Protein AF-A0A484XV89-F1 (afdb_monomer)

Secondary structure (DSSP, 8-state):
----HHHIIIIIHHHHHHHHHHH--SS-------TTPPP-TTHHHHHHHHHHH-TT--------HHHHHHHHGGGGGGSPP--S---S-SSS---GGGGGTTHHHHHHHHHHHHHIIIIIHHHHHHHHHTT----HHHHHHHHHHHHTT-SHHHHHT-S-HHHHHHHHHHHHHHHHHHHHHHHHHHHHHHHHH--TT-B-----SSS-----B---EEESSS--EEEETTEEPP----EEEEEEEEEEEEEETTEEEEEEEEEEEEE---B-S-S-B-EE-------PPP---------PPPPP----------PPP-----------------------SSS-----PPPPPPPPP-PPP-

Radius of gyration: 33.42 Å; Cα contacts (8 Å, |Δi|>4): 308; chains: 1; bounding box: 80×77×89 Å

Foldseek 3Di:
DDLDPCCLVVPVQVVVVVQCVVVVDQQDDDDDDDDPDDDDPCVQVSQVSSCVPHPVNDHGDDDDPVVSVVVCVVVVVVDDDDDDDPQDDDPDDDPPCLCVAPVVLVVLLCVLVCCVVQPQVLLVVVLVVVVNDADCVLVVVLVVLSVVCVDCCNSSVVDDPVSVVVSVVSSVVSVVSSVVSSLVSVVSVCVVPHDPQKDFDDGSHPDDDWDFDWDKDKDLDPDWWKADPNHTWDWDQPDKDKDFQAWDFDDDPVGTDTDTGIIMMRGTIGTTDDDMIHIDDDDDDDDDDDPDPDPDPPDDDDDDDDDDDDDDDDDDDDDDDDDDDDDDDDDDDDWDDDDDDDDDDDDDDDDDDDDDDDDDDD

Nearest PDB structures (foldseek):
  3lvt-assembly1_A  TM=7.094E-01  e=3.889E-07  Enterococcus faecalis V583
  5kbp-assembly1_A  TM=8.069E-01  e=2.336E-06  Enterococcus faecalis V583
  2wyi-assembly1_A  TM=7.541E-01  e=1.487E-05  Streptococcus pyogenes M1 GAS

Solvent-accessible surface area (backbone atoms only — not comparable to full-atom values): 23927 Å² total; per-residue (Å²): 131,64,66,49,66,67,52,36,67,74,44,51,52,57,50,50,52,53,46,35,70,73,66,74,50,89,83,77,91,75,84,88,76,59,92,91,57,79,87,66,91,58,44,70,62,26,28,49,51,48,26,77,64,32,91,85,64,49,82,50,77,93,80,53,73,66,59,52,53,58,70,43,55,88,50,52,89,77,54,86,87,84,85,82,83,92,82,73,66,86,90,54,89,71,77,76,67,37,79,67,37,59,47,71,55,55,51,54,48,47,56,45,51,51,41,43,69,49,37,40,50,45,46,48,53,52,31,46,73,72,71,43,88,73,73,58,71,58,53,53,50,43,50,56,49,51,54,71,40,59,43,68,52,60,57,32,48,77,57,58,72,70,59,50,50,52,45,49,51,45,49,50,55,37,43,54,50,51,53,52,52,40,53,54,46,53,48,54,45,40,72,76,74,49,62,98,66,43,46,83,58,83,77,52,54,97,64,93,82,87,63,77,48,72,47,68,43,84,33,79,51,98,72,84,47,47,23,46,94,87,40,79,54,73,65,48,76,75,45,75,49,79,44,84,51,50,66,52,73,46,86,50,102,88,49,77,45,76,46,84,39,66,29,30,37,46,28,34,37,41,39,83,78,88,58,61,24,52,50,56,90,74,96,70,86,86,76,84,76,80,87,72,89,70,94,66,89,82,76,80,88,78,85,87,78,92,82,90,84,82,92,87,87,80,92,83,88,80,88,85,86,84,86,88,80,90,88,85,86,90,83,84,88,82,78,85,84,88,86,88,78,85,93,70,87,83,85,73,89,82,84,82,81,79,81,84,81,88,77,80,82,135

pLDDT: mean 70.17, std 29.73, range [18.83, 98.5]

Mean predicted aligned error: 16.05 Å

Sequence (362 aa):
MHADPYHLENKIFPIVDLLRERAGIDNLLLPCGGDQVSIDPTLSRTLQTASERSPARDRYFLSSLEEYVESLRPQRERLEVWEGELKSPRYTRIHKTIGSVRYDIKKKNDEIEQFILRQLEPAIAIARHQGIPVNLGLVDTLWKKLLRCHAHDSMGGCNSDATNRDILHRLEQTWQLCHSLWNLVVKGLAMTSCDDGDLLIFNALPSRTSRVVKTTLYSRTDNIALTHQGKPLTFEVLTRETLPGGSVISLGSQGNVKRPCRLITAGTLRCWRRRCLPLATGPLPFKPTPQRLCRRARKRPARLKMKSVGWQSTPVRLRFTISATAGASPGCLASKTVRMPETVTTFRPCRRMNPPAAGTSP

Structure (mmCIF, N/CA/C/O backbone):
data_AF-A0A484XV89-F1
#
_entry.id   AF-A0A484XV89-F1
#
loop_
_atom_site.group_PDB
_atom_site.id
_atom_site.type_symbol
_atom_site.label_atom_id
_atom_site.label_alt_id
_atom_site.label_comp_id
_atom_site.label_asym_id
_atom_site.label_entity_id
_atom_site.label_seq_id
_atom_site.pdbx_PDB_ins_code
_atom_site.Cartn_x
_atom_site.Cartn_y
_atom_site.Cartn_z
_atom_site.occupancy
_atom_site.B_iso_or_equiv
_atom_site.auth_seq_id
_atom_site.auth_comp_id
_atom_site.auth_asym_id
_atom_site.auth_atom_id
_atom_site.pdbx_PDB_model_num
ATOM 1 N N . MET A 1 1 ? 21.937 9.038 -24.756 1.00 69.19 1 MET A N 1
ATOM 2 C CA . MET A 1 1 ? 22.367 8.567 -26.088 1.00 69.19 1 MET A CA 1
ATOM 3 C C . MET A 1 1 ? 23.131 9.715 -26.703 1.00 69.19 1 MET A C 1
ATOM 5 O O . MET A 1 1 ? 22.595 10.811 -26.707 1.00 69.19 1 MET A O 1
ATOM 9 N N . HIS A 1 2 ? 24.369 9.508 -27.137 1.00 77.00 2 HIS A N 1
ATOM 10 C CA . HIS A 1 2 ? 25.169 10.578 -27.737 1.00 77.00 2 HIS A CA 1
ATOM 11 C C . HIS A 1 2 ? 25.236 10.402 -29.254 1.00 77.00 2 HIS A C 1
ATOM 13 O O . HIS A 1 2 ? 25.249 9.278 -29.750 1.00 77.00 2 HIS A O 1
ATOM 19 N N . ALA A 1 3 ? 25.248 11.516 -29.985 1.00 79.69 3 ALA A N 1
ATOM 20 C CA . ALA A 1 3 ? 25.315 11.523 -31.447 1.00 79.69 3 ALA A CA 1
ATOM 21 C C . ALA A 1 3 ? 26.732 11.281 -31.993 1.00 79.69 3 ALA A C 1
ATOM 23 O O . ALA A 1 3 ? 26.945 11.372 -33.203 1.00 79.69 3 ALA A O 1
ATOM 24 N N . ASP A 1 4 ? 27.719 11.041 -31.125 1.00 87.94 4 ASP A N 1
ATOM 25 C CA . ASP A 1 4 ? 29.084 10.822 -31.574 1.00 87.94 4 ASP A CA 1
ATOM 26 C C . ASP A 1 4 ? 29.189 9.498 -32.358 1.00 87.94 4 ASP A C 1
ATOM 28 O O . ASP A 1 4 ? 28.614 8.487 -31.942 1.00 87.94 4 ASP A O 1
ATOM 32 N N . PRO A 1 5 ? 29.896 9.485 -33.508 1.00 86.44 5 PRO A N 1
ATOM 33 C CA . PRO A 1 5 ? 29.980 8.300 -34.361 1.00 86.44 5 PRO A CA 1
ATOM 34 C C . PRO A 1 5 ? 30.478 7.061 -33.618 1.00 86.44 5 PRO A C 1
ATOM 36 O O . PRO A 1 5 ? 29.918 5.984 -33.788 1.00 86.44 5 PRO A O 1
ATOM 39 N N . TYR A 1 6 ? 31.456 7.225 -32.723 1.00 90.12 6 TYR A N 1
ATOM 40 C CA . TYR A 1 6 ? 31.984 6.115 -31.939 1.00 90.12 6 TYR A CA 1
ATOM 41 C C . TYR A 1 6 ? 30.902 5.460 -31.066 1.00 90.12 6 TYR A C 1
ATOM 43 O O . TYR A 1 6 ? 30.791 4.236 -31.043 1.00 90.12 6 TYR A O 1
ATOM 51 N N . HIS A 1 7 ? 30.073 6.240 -30.371 1.00 88.94 7 HIS A N 1
ATOM 52 C CA . HIS A 1 7 ? 28.977 5.735 -29.546 1.00 88.94 7 HIS A CA 1
ATOM 53 C C . HIS A 1 7 ? 27.877 5.067 -30.370 1.00 88.94 7 HIS A C 1
ATOM 55 O O . HIS A 1 7 ? 27.353 4.030 -29.957 1.00 88.94 7 HIS A O 1
ATOM 61 N N . LEU A 1 8 ? 27.527 5.632 -31.526 1.00 90.25 8 LEU A N 1
ATOM 62 C CA . LEU A 1 8 ? 26.524 5.040 -32.409 1.00 90.25 8 LEU A CA 1
ATOM 63 C C . LEU A 1 8 ? 26.998 3.683 -32.950 1.00 90.25 8 LEU A C 1
ATOM 65 O O . LEU A 1 8 ? 26.300 2.684 -32.775 1.00 90.25 8 LEU A O 1
ATOM 69 N N . GLU A 1 9 ? 28.208 3.638 -33.507 1.00 91.06 9 GLU A N 1
ATOM 70 C CA . GLU A 1 9 ? 28.783 2.454 -34.155 1.00 91.06 9 GLU A CA 1
ATOM 71 C C . GLU A 1 9 ? 29.138 1.344 -33.161 1.00 91.06 9 GLU A C 1
ATOM 73 O O . GLU A 1 9 ? 28.880 0.174 -33.426 1.00 91.06 9 GLU A O 1
ATOM 78 N N . ASN A 1 10 ? 29.692 1.691 -31.995 1.00 91.19 10 ASN A N 1
ATOM 79 C CA . ASN A 1 10 ? 30.215 0.695 -31.054 1.00 91.19 10 ASN A CA 1
ATOM 80 C C . ASN A 1 10 ? 29.247 0.348 -29.916 1.00 91.19 10 ASN A C 1
ATOM 82 O O . ASN A 1 10 ? 29.503 -0.600 -29.174 1.00 91.19 10 ASN A O 1
ATOM 86 N N . LYS A 1 11 ? 28.159 1.111 -29.723 1.00 90.88 11 LYS A N 1
ATOM 87 C CA . LYS A 1 11 ? 27.181 0.837 -28.655 1.00 90.88 11 LYS A CA 1
ATOM 88 C C . LYS A 1 11 ? 25.752 0.737 -29.160 1.00 90.88 11 LYS A C 1
ATOM 90 O O . LYS A 1 11 ? 25.115 -0.281 -28.913 1.00 90.88 11 LYS A O 1
ATOM 95 N N . ILE A 1 12 ? 25.233 1.767 -29.827 1.00 92.44 12 ILE A N 1
ATOM 96 C CA . ILE A 1 12 ? 23.799 1.816 -30.149 1.00 92.44 12 ILE A CA 1
ATOM 97 C C . ILE A 1 12 ? 23.421 0.778 -31.206 1.00 92.44 12 ILE A C 1
ATOM 99 O O . ILE A 1 12 ? 22.553 -0.046 -30.928 1.00 92.44 12 ILE A O 1
ATOM 103 N N . PHE A 1 13 ? 24.066 0.779 -32.376 1.00 94.38 13 PHE A N 1
ATOM 104 C CA . PHE A 1 13 ? 23.711 -0.154 -33.452 1.00 94.38 13 PHE A CA 1
ATOM 105 C C . PHE A 1 13 ? 23.887 -1.627 -33.041 1.00 94.38 13 PHE A C 1
ATOM 107 O O . PHE A 1 13 ? 22.924 -2.379 -33.183 1.00 94.38 13 PHE A O 1
ATOM 114 N N . PRO A 1 14 ? 24.993 -2.034 -32.380 1.00 94.12 14 PRO A N 1
ATOM 115 C CA . PRO A 1 14 ? 25.130 -3.409 -31.893 1.00 94.12 14 PRO A CA 1
ATOM 116 C C . PRO A 1 14 ? 24.048 -3.829 -30.885 1.00 94.12 14 PRO A C 1
ATOM 118 O O . PRO A 1 14 ? 23.589 -4.970 -30.902 1.00 94.12 14 PRO A O 1
ATOM 121 N N . ILE A 1 15 ? 23.614 -2.924 -29.995 1.00 93.06 15 ILE A N 1
ATOM 122 C CA . ILE A 1 15 ? 22.527 -3.213 -29.043 1.00 93.06 15 ILE A CA 1
ATOM 123 C C . ILE A 1 15 ? 21.195 -3.375 -29.778 1.00 93.06 15 ILE A C 1
ATOM 125 O O . ILE A 1 15 ? 20.413 -4.253 -29.422 1.00 93.06 15 ILE A O 1
ATOM 129 N N . VAL A 1 16 ? 20.930 -2.543 -30.785 1.00 94.88 16 VAL A N 1
ATOM 130 C CA . VAL A 1 16 ? 19.709 -2.621 -31.596 1.00 94.88 16 VAL A CA 1
ATOM 131 C C . VAL A 1 16 ? 19.653 -3.940 -32.358 1.00 94.88 16 VAL A C 1
ATOM 133 O O . VAL A 1 16 ? 18.624 -4.608 -32.312 1.00 94.88 16 VAL A O 1
ATOM 136 N N . ASP A 1 17 ? 20.763 -4.364 -32.961 1.00 93.94 17 ASP A N 1
ATOM 137 C CA . ASP A 1 17 ? 20.851 -5.650 -33.656 1.00 93.94 17 ASP A CA 1
ATOM 138 C C . ASP A 1 17 ? 20.600 -6.826 -32.702 1.00 93.94 17 ASP A C 1
ATOM 140 O O . ASP A 1 17 ? 19.781 -7.699 -32.995 1.00 93.94 17 ASP A O 1
ATOM 144 N N . LEU A 1 18 ? 21.209 -6.800 -31.511 1.00 92.62 18 LEU A N 1
ATOM 145 C CA . LEU A 1 18 ? 20.978 -7.806 -30.470 1.00 92.62 18 LEU A CA 1
ATOM 146 C C . LEU A 1 18 ? 19.515 -7.837 -29.997 1.00 92.62 18 LEU A C 1
ATOM 148 O O . LEU A 1 18 ? 18.965 -8.905 -29.719 1.00 92.62 18 LEU A O 1
ATOM 152 N N . LEU A 1 19 ? 18.879 -6.671 -29.852 1.00 92.94 19 LEU A N 1
ATOM 153 C CA . LEU A 1 19 ? 17.468 -6.581 -29.476 1.00 92.94 19 LEU A CA 1
ATOM 154 C C . LEU A 1 19 ? 16.568 -7.121 -30.586 1.00 92.94 19 LEU A C 1
ATOM 156 O O . LEU A 1 19 ? 15.642 -7.867 -30.273 1.00 92.94 19 LEU A O 1
ATOM 160 N N . ARG A 1 20 ? 16.865 -6.807 -31.852 1.00 93.12 20 ARG A N 1
ATOM 161 C CA . ARG A 1 20 ? 16.148 -7.331 -33.021 1.00 93.12 20 ARG A CA 1
ATOM 162 C C . ARG A 1 20 ? 16.192 -8.854 -33.054 1.00 93.12 20 ARG A C 1
ATOM 164 O O . ARG A 1 20 ? 15.146 -9.490 -33.150 1.00 93.12 20 ARG A O 1
ATOM 171 N N . GLU A 1 21 ? 17.382 -9.431 -32.891 1.00 92.38 21 GLU A N 1
ATOM 172 C CA . GLU A 1 21 ? 17.589 -10.883 -32.870 1.00 92.38 21 GLU A CA 1
ATOM 173 C C . GLU A 1 21 ? 16.785 -11.558 -31.749 1.00 92.38 21 GLU A C 1
ATOM 175 O O . GLU A 1 21 ? 16.123 -12.570 -31.967 1.00 92.38 21 GLU A O 1
ATOM 180 N N . ARG A 1 22 ? 16.797 -10.979 -30.542 1.00 89.69 22 ARG A N 1
ATOM 181 C CA . ARG A 1 22 ? 16.095 -11.547 -29.380 1.00 89.69 22 ARG A CA 1
ATOM 182 C C . ARG A 1 22 ? 14.584 -11.387 -29.436 1.00 89.69 22 ARG A C 1
ATOM 184 O O . ARG A 1 22 ? 13.874 -12.243 -28.914 1.00 89.69 22 ARG A O 1
ATOM 191 N N . ALA A 1 23 ? 14.111 -10.255 -29.946 1.00 88.19 23 ALA A N 1
ATOM 192 C CA . ALA A 1 23 ? 12.696 -9.921 -29.949 1.00 88.19 23 ALA A CA 1
ATOM 193 C C . ALA A 1 23 ? 11.967 -10.539 -31.150 1.00 88.19 23 ALA A C 1
ATOM 195 O O . ALA A 1 23 ? 10.776 -10.818 -31.043 1.00 88.19 23 ALA A O 1
ATOM 196 N N . GLY A 1 24 ? 12.667 -10.768 -32.268 1.00 88.38 24 GLY A N 1
ATOM 197 C CA . GLY A 1 24 ? 12.080 -11.330 -33.486 1.00 88.38 24 GLY A CA 1
ATOM 198 C C . GLY A 1 24 ? 11.034 -10.417 -34.136 1.00 88.38 24 GLY A C 1
ATOM 199 O O . GLY A 1 24 ? 10.133 -10.909 -34.811 1.00 88.38 24 GLY A O 1
ATOM 200 N N . ILE A 1 25 ? 11.126 -9.104 -33.898 1.00 89.00 25 ILE A N 1
ATOM 201 C CA . ILE A 1 25 ? 10.202 -8.075 -34.391 1.00 89.00 25 ILE A CA 1
ATOM 202 C C . ILE A 1 25 ? 10.978 -6.868 -34.925 1.00 89.00 25 ILE A C 1
ATOM 204 O O . ILE A 1 25 ? 12.079 -6.572 -34.459 1.00 89.00 25 ILE A O 1
ATOM 208 N N . ASP A 1 26 ? 10.373 -6.154 -35.875 1.00 88.94 26 ASP A N 1
ATOM 209 C CA . ASP A 1 26 ? 11.007 -5.010 -36.544 1.00 88.94 26 ASP A CA 1
ATOM 210 C C . ASP A 1 26 ? 10.915 -3.715 -35.725 1.00 88.94 26 ASP A C 1
ATOM 212 O O . ASP A 1 26 ? 11.851 -2.917 -35.690 1.00 88.94 26 ASP A O 1
ATOM 216 N N . ASN A 1 27 ? 9.790 -3.505 -35.036 1.00 93.25 27 ASN A N 1
ATOM 217 C CA . ASN A 1 27 ? 9.598 -2.340 -34.179 1.00 93.25 27 ASN A CA 1
ATOM 218 C C . ASN A 1 27 ? 10.224 -2.617 -32.813 1.00 93.25 27 ASN A C 1
ATOM 220 O O . ASN A 1 27 ? 9.768 -3.502 -32.091 1.00 93.25 27 ASN A O 1
ATOM 224 N N . LEU A 1 28 ? 11.239 -1.838 -32.443 1.00 94.50 28 LEU A N 1
ATOM 225 C CA . LEU A 1 28 ? 11.980 -2.010 -31.195 1.00 94.50 28 LEU A CA 1
ATOM 226 C C . LEU A 1 28 ? 11.761 -0.828 -30.253 1.00 94.50 28 LEU A C 1
ATOM 228 O O . LEU A 1 28 ? 11.827 0.332 -30.656 1.00 94.50 28 LEU A O 1
ATOM 232 N N . LEU A 1 29 ? 11.556 -1.131 -28.970 1.00 94.06 29 LEU A N 1
ATOM 233 C CA . LEU A 1 29 ? 11.505 -0.132 -27.908 1.00 94.06 29 LEU A CA 1
ATOM 234 C C . LEU A 1 29 ? 12.895 0.062 -27.301 1.00 94.06 29 LEU A C 1
ATOM 236 O O . LEU A 1 29 ? 13.468 -0.866 -26.730 1.00 94.06 29 LEU A O 1
ATOM 240 N N . LEU A 1 30 ? 13.395 1.295 -27.358 1.00 93.44 30 LEU A N 1
ATOM 241 C CA . LEU A 1 30 ? 14.640 1.710 -26.715 1.00 93.44 30 LEU A CA 1
ATOM 242 C C . LEU A 1 30 ? 14.322 2.713 -25.597 1.00 93.44 30 LEU A C 1
ATOM 244 O O . LEU A 1 30 ? 14.112 3.893 -25.884 1.00 93.44 30 LEU A O 1
ATOM 248 N N . PRO A 1 31 ? 14.271 2.287 -24.321 1.00 90.81 31 PRO A N 1
ATOM 249 C CA . PRO A 1 31 ? 14.063 3.209 -23.213 1.00 90.81 31 PRO A CA 1
ATOM 250 C C . PRO A 1 31 ? 15.211 4.222 -23.138 1.00 90.81 31 PRO A C 1
ATOM 252 O O . PRO A 1 31 ? 16.352 3.872 -22.833 1.00 90.81 31 PRO A O 1
ATOM 255 N N . CYS A 1 32 ? 14.916 5.490 -23.422 1.00 87.88 32 CYS A N 1
ATOM 256 C CA . CYS A 1 32 ? 15.896 6.565 -23.325 1.00 87.88 32 CYS A CA 1
ATOM 257 C C . CYS A 1 32 ? 15.836 7.204 -21.936 1.00 87.88 32 CYS A C 1
ATOM 259 O O . CYS A 1 32 ? 15.099 8.162 -21.707 1.00 87.88 32 CYS A O 1
ATOM 261 N N . GLY A 1 33 ? 16.619 6.667 -21.004 1.00 86.88 33 GLY A N 1
ATOM 262 C CA . GLY A 1 33 ? 16.720 7.192 -19.649 1.00 86.88 33 GLY A CA 1
ATOM 263 C C . GLY A 1 33 ? 17.388 6.212 -18.693 1.00 86.88 33 GLY A C 1
ATOM 264 O O . GLY A 1 33 ? 17.867 5.152 -19.092 1.00 86.88 33 GLY A O 1
ATOM 265 N N . GLY A 1 34 ? 17.412 6.587 -17.422 1.00 87.69 34 GLY A N 1
ATOM 266 C CA . GLY A 1 34 ? 17.886 5.761 -16.320 1.00 87.69 34 GLY A CA 1
ATOM 267 C C . GLY A 1 34 ? 17.437 6.352 -14.990 1.00 87.69 34 GLY A C 1
ATOM 268 O O . GLY A 1 34 ? 16.809 7.416 -14.958 1.00 87.69 34 GLY A O 1
ATOM 269 N N . ASP A 1 35 ? 17.773 5.674 -13.898 1.00 89.62 35 ASP A N 1
ATOM 270 C CA . ASP A 1 35 ? 17.414 6.124 -12.556 1.00 89.62 35 ASP A CA 1
ATOM 271 C C . ASP A 1 35 ? 17.977 7.527 -12.298 1.00 89.62 35 ASP A C 1
ATOM 273 O O . ASP A 1 35 ? 19.188 7.740 -12.309 1.00 89.62 35 ASP A O 1
ATOM 277 N N . GLN A 1 36 ? 17.075 8.489 -12.077 1.00 87.81 36 GLN A N 1
ATOM 278 C CA . GLN A 1 36 ? 17.400 9.886 -11.755 1.00 87.81 36 GLN A CA 1
ATOM 279 C C . GLN A 1 36 ? 18.224 10.627 -12.829 1.00 87.81 36 GLN A C 1
ATOM 281 O O . GLN A 1 36 ? 18.912 11.600 -12.523 1.00 87.81 36 GLN A O 1
ATOM 286 N N . VAL A 1 37 ? 18.143 10.203 -14.095 1.00 89.94 37 VAL A N 1
ATOM 287 C CA . VAL A 1 37 ? 18.848 10.864 -15.203 1.00 89.94 37 VAL A CA 1
ATOM 288 C C . VAL A 1 37 ? 18.041 12.056 -15.732 1.00 89.94 37 VAL A C 1
ATOM 290 O O . VAL A 1 37 ? 16.832 11.959 -15.944 1.00 89.94 37 VAL A O 1
ATOM 293 N N . SER A 1 38 ? 18.719 13.183 -15.967 1.00 89.88 38 SER A N 1
ATOM 294 C CA . SER A 1 38 ? 18.126 14.375 -16.584 1.00 89.88 38 SER A CA 1
ATOM 295 C C . SER A 1 38 ? 17.710 14.129 -18.033 1.00 89.88 38 SER A C 1
ATOM 297 O O . SER A 1 38 ? 18.344 13.367 -18.762 1.00 89.88 38 SER A O 1
ATOM 299 N N . ILE A 1 39 ? 16.673 14.839 -18.473 1.00 89.81 39 ILE A N 1
ATOM 300 C CA . ILE A 1 39 ? 16.255 14.831 -19.876 1.00 89.81 39 ILE A CA 1
ATOM 301 C C . ILE A 1 39 ? 17.376 15.429 -20.731 1.00 89.81 39 ILE A C 1
ATOM 303 O O . ILE A 1 39 ? 17.871 16.517 -20.438 1.00 89.81 39 ILE A O 1
ATOM 307 N N . ASP A 1 40 ? 17.754 14.722 -21.796 1.00 89.38 40 ASP A N 1
ATOM 308 C CA . ASP A 1 40 ? 18.719 15.205 -22.780 1.00 89.38 40 ASP A CA 1
ATOM 309 C C . ASP A 1 40 ? 18.012 16.121 -23.799 1.00 89.38 40 ASP A C 1
ATOM 311 O O . ASP A 1 40 ? 17.231 15.629 -24.621 1.00 89.38 40 ASP A O 1
ATOM 315 N N . PRO A 1 41 ? 18.272 17.444 -23.794 1.00 90.88 41 PRO A N 1
ATOM 316 C CA . PRO A 1 41 ? 17.626 18.375 -24.718 1.00 90.88 41 PRO A CA 1
ATOM 317 C C . PRO A 1 41 ? 18.061 18.164 -26.175 1.00 90.88 41 PRO A C 1
ATOM 319 O O . PRO A 1 41 ? 17.410 18.660 -27.092 1.00 90.88 41 PRO A O 1
ATOM 322 N N . THR A 1 42 ? 19.155 17.437 -26.409 1.00 91.94 42 THR A N 1
ATOM 323 C CA . THR A 1 42 ? 19.692 17.170 -27.747 1.00 91.94 42 THR A CA 1
ATOM 324 C C . THR A 1 42 ? 19.176 15.868 -28.355 1.00 91.94 42 THR A C 1
ATOM 326 O O . THR A 1 42 ? 19.486 15.573 -29.511 1.00 91.94 42 THR A O 1
ATOM 329 N N . LEU A 1 43 ? 18.341 15.114 -27.627 1.00 92.00 43 LEU A N 1
ATOM 330 C CA . LEU A 1 43 ? 17.890 13.779 -28.020 1.00 92.00 43 LEU A CA 1
ATOM 331 C C . LEU A 1 43 ? 17.286 13.737 -29.429 1.00 92.00 43 LEU A C 1
ATOM 333 O O . LEU A 1 43 ? 17.662 12.876 -30.219 1.00 92.00 43 LEU A O 1
ATOM 337 N N . SER A 1 44 ? 16.422 14.689 -29.791 1.00 92.50 44 SER A N 1
ATOM 338 C CA . SER A 1 44 ? 15.811 14.736 -31.129 1.00 92.50 44 SER A CA 1
ATOM 339 C C . SER A 1 44 ? 16.856 14.807 -32.248 1.00 92.50 44 SER A C 1
ATOM 341 O O . SER A 1 44 ? 16.753 14.092 -33.243 1.00 92.50 44 SER A O 1
ATOM 343 N N . ARG A 1 45 ? 17.907 15.617 -32.063 1.00 93.19 45 ARG A N 1
ATOM 344 C CA . ARG A 1 45 ? 19.016 15.732 -33.021 1.00 93.19 45 ARG A CA 1
ATOM 345 C C . ARG A 1 45 ? 19.852 14.453 -33.060 1.00 93.19 45 ARG A C 1
ATOM 347 O O . ARG A 1 45 ? 20.274 14.022 -34.133 1.00 93.19 45 ARG A O 1
ATOM 354 N N . THR A 1 46 ? 20.071 13.838 -31.902 1.00 93.00 46 THR A N 1
ATOM 355 C CA . THR A 1 46 ? 20.785 12.564 -31.795 1.00 93.00 46 THR A CA 1
ATOM 356 C C . THR A 1 46 ? 20.058 11.449 -32.547 1.00 93.00 46 THR A C 1
ATOM 358 O O . THR A 1 46 ? 20.696 10.710 -33.291 1.00 93.00 46 THR A O 1
ATOM 361 N N . LEU A 1 47 ? 18.731 11.357 -32.426 1.00 94.75 47 LEU A N 1
ATOM 362 C CA . LEU A 1 47 ? 17.916 10.365 -33.138 1.00 94.75 47 LEU A CA 1
ATOM 363 C C . LEU A 1 47 ? 17.916 10.594 -34.655 1.00 94.75 47 LEU A C 1
ATOM 365 O O . LEU A 1 47 ? 18.012 9.635 -35.422 1.00 94.75 47 LEU A O 1
ATOM 369 N N . GLN A 1 48 ? 17.877 11.856 -35.097 1.00 95.06 48 GLN A N 1
ATOM 370 C CA . GLN A 1 48 ? 18.024 12.186 -36.515 1.00 95.06 48 GLN A CA 1
ATOM 371 C C . GLN A 1 48 ? 19.382 11.707 -37.049 1.00 95.06 48 GLN A C 1
ATOM 373 O O . GLN A 1 48 ? 19.434 10.963 -38.024 1.00 95.06 48 GLN A O 1
ATOM 378 N N . THR A 1 49 ? 20.466 12.052 -36.349 1.00 94.88 49 THR A N 1
ATOM 379 C CA . THR A 1 49 ? 21.830 11.627 -36.711 1.00 94.88 49 THR A CA 1
ATOM 380 C C . THR A 1 49 ? 21.953 10.102 -36.747 1.00 94.88 49 THR A C 1
ATOM 382 O O . THR A 1 49 ? 22.571 9.548 -37.652 1.00 94.88 49 THR A O 1
ATOM 385 N N . ALA A 1 50 ? 21.351 9.407 -35.779 1.00 94.88 50 ALA A N 1
ATOM 386 C CA . ALA A 1 50 ? 21.356 7.950 -35.724 1.00 94.88 50 ALA A CA 1
ATOM 387 C C . ALA A 1 50 ? 20.591 7.318 -36.897 1.00 94.88 50 ALA A C 1
ATOM 389 O O . ALA A 1 50 ? 21.053 6.326 -37.450 1.00 94.88 50 ALA A O 1
ATOM 390 N N . SER A 1 51 ? 19.469 7.916 -37.311 1.00 96.06 51 SER A N 1
ATOM 391 C CA . SER A 1 51 ? 18.698 7.460 -38.478 1.00 96.06 51 SER A CA 1
ATOM 392 C C . SER A 1 51 ? 19.476 7.640 -39.779 1.00 96.06 51 SER A C 1
ATOM 394 O O . SER A 1 51 ? 19.514 6.738 -40.607 1.00 96.06 51 SER A O 1
ATOM 396 N N . GLU A 1 52 ? 20.140 8.786 -39.946 1.00 95.12 52 GLU A N 1
ATOM 397 C CA . GLU A 1 52 ? 20.960 9.084 -41.127 1.00 95.12 52 GLU A CA 1
ATOM 398 C C . GLU A 1 52 ? 22.175 8.152 -41.245 1.00 95.12 52 GLU A C 1
ATOM 400 O O . GLU A 1 52 ? 22.618 7.846 -42.349 1.00 95.12 52 GLU A O 1
ATOM 405 N N . ARG A 1 53 ? 22.716 7.699 -40.108 1.00 94.25 53 ARG A N 1
ATOM 406 C CA . ARG A 1 53 ? 23.938 6.885 -40.044 1.00 94.25 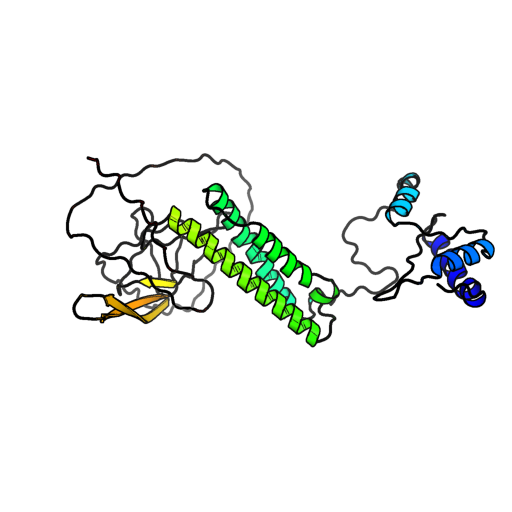53 ARG A CA 1
ATOM 407 C C . ARG A 1 53 ? 23.696 5.392 -39.845 1.00 94.25 53 ARG A C 1
ATOM 409 O O . ARG A 1 53 ? 24.671 4.651 -39.774 1.00 94.25 53 ARG A O 1
ATOM 416 N N . SER A 1 54 ? 22.446 4.944 -39.731 1.00 93.75 54 SER A N 1
ATOM 417 C CA . SER A 1 54 ? 22.145 3.531 -39.487 1.00 93.75 54 SER A CA 1
ATOM 418 C C . SER A 1 54 ? 22.590 2.660 -40.671 1.00 93.75 54 SER A C 1
ATOM 420 O O . SER A 1 54 ? 22.070 2.836 -41.779 1.00 93.75 54 SER A O 1
ATOM 422 N N . PRO A 1 55 ? 23.483 1.672 -40.465 1.00 91.75 55 PRO A N 1
ATOM 423 C CA . PRO A 1 55 ? 23.894 0.750 -41.525 1.00 91.75 55 PRO A CA 1
ATOM 424 C C . PRO A 1 55 ? 22.728 -0.093 -42.059 1.00 91.75 55 PRO A C 1
ATOM 426 O O . PRO A 1 55 ? 22.647 -0.361 -43.256 1.00 91.75 55 PRO A O 1
ATOM 429 N N . ALA A 1 56 ? 21.798 -0.467 -41.175 1.00 91.44 56 ALA A N 1
ATOM 430 C CA . ALA A 1 56 ? 20.605 -1.247 -41.498 1.00 91.44 56 ALA A CA 1
ATOM 431 C C . ALA A 1 56 ? 19.431 -0.383 -41.998 1.00 91.44 56 ALA A C 1
ATOM 433 O O . ALA A 1 56 ? 18.353 -0.909 -42.265 1.00 91.44 56 ALA A O 1
ATOM 434 N N . ARG A 1 57 ? 19.639 0.936 -42.160 1.00 93.75 57 ARG A N 1
ATOM 435 C CA . ARG A 1 57 ? 18.604 1.924 -42.518 1.00 93.75 57 ARG A CA 1
ATOM 436 C C . ARG A 1 57 ? 17.442 1.974 -41.519 1.00 93.75 57 ARG A C 1
ATOM 438 O O . ARG A 1 57 ? 16.306 2.264 -41.895 1.00 93.75 57 ARG A O 1
ATOM 445 N N . ASP A 1 58 ? 17.733 1.713 -40.247 1.00 95.12 58 ASP A N 1
ATOM 446 C CA . ASP A 1 58 ? 16.766 1.860 -39.163 1.00 95.12 58 ASP A CA 1
ATOM 447 C C . ASP A 1 58 ? 16.361 3.325 -38.982 1.00 95.12 58 ASP A C 1
ATOM 449 O O . ASP A 1 58 ? 17.172 4.246 -39.121 1.00 95.12 58 ASP A O 1
ATOM 453 N N . ARG A 1 59 ? 15.104 3.539 -38.588 1.00 95.88 59 ARG A N 1
ATOM 454 C CA . ARG A 1 59 ? 14.579 4.864 -38.257 1.00 95.88 59 ARG A CA 1
ATOM 455 C C . ARG A 1 59 ? 14.428 5.011 -36.747 1.00 95.88 59 ARG A C 1
ATOM 457 O O . ARG A 1 59 ? 13.609 4.337 -36.130 1.00 95.88 59 ARG A O 1
ATOM 464 N N . TYR A 1 60 ? 15.156 5.962 -36.175 1.00 95.56 60 TYR A N 1
ATOM 465 C CA . TYR A 1 60 ? 15.092 6.324 -34.763 1.00 95.56 60 TYR A CA 1
ATOM 466 C C . TYR A 1 60 ? 14.227 7.570 -34.587 1.00 95.56 60 TYR A C 1
ATOM 468 O O . TYR A 1 60 ? 14.478 8.611 -35.192 1.00 95.56 60 TYR A O 1
ATOM 476 N N . PHE A 1 61 ? 13.202 7.485 -33.745 1.00 95.12 61 PHE A N 1
ATOM 477 C CA . PHE A 1 61 ? 12.295 8.598 -33.483 1.00 95.12 61 PHE A CA 1
ATOM 478 C C . PHE A 1 61 ? 11.735 8.533 -32.061 1.00 95.12 61 PHE A C 1
ATOM 480 O O . PHE A 1 61 ? 11.786 7.496 -31.402 1.00 95.12 61 PHE A O 1
ATOM 487 N N . LEU A 1 62 ? 11.234 9.670 -31.576 1.00 94.88 62 LEU A N 1
ATOM 488 C CA . LEU A 1 62 ? 10.544 9.745 -30.292 1.00 94.88 62 LEU A CA 1
ATOM 489 C C . LEU A 1 62 ? 9.150 9.135 -30.428 1.00 94.88 62 LEU A C 1
ATOM 491 O O . LEU A 1 62 ? 8.415 9.484 -31.347 1.00 94.88 62 LEU A O 1
ATOM 495 N N . SER A 1 63 ? 8.802 8.258 -29.494 1.00 95.19 63 SER A N 1
ATOM 496 C CA . SER A 1 63 ? 7.528 7.543 -29.444 1.00 95.19 63 SER A CA 1
ATOM 497 C C . SER A 1 63 ? 7.087 7.395 -27.988 1.00 95.19 63 SER A C 1
ATOM 499 O O . SER A 1 63 ? 7.872 7.610 -27.059 1.00 95.19 63 SER A O 1
ATOM 501 N N . SER A 1 64 ? 5.837 6.995 -27.792 1.00 95.12 64 SER A N 1
ATOM 502 C CA . SER A 1 64 ? 5.272 6.603 -26.498 1.00 95.12 64 SER A CA 1
ATOM 503 C C . SER A 1 64 ? 5.211 5.078 -26.316 1.00 95.12 64 SER A C 1
ATOM 505 O O . SER A 1 64 ? 5.308 4.316 -27.285 1.00 95.12 64 SER A O 1
ATOM 507 N N . LEU A 1 65 ? 5.040 4.617 -25.068 1.00 95.31 65 LEU A N 1
ATOM 508 C CA . LEU A 1 65 ? 4.784 3.198 -24.783 1.00 95.31 65 LEU A CA 1
ATOM 509 C C . LEU A 1 65 ? 3.453 2.754 -25.400 1.00 95.31 65 LEU A C 1
ATOM 511 O O . LEU A 1 65 ? 3.337 1.624 -25.866 1.00 95.31 65 LEU A O 1
ATOM 515 N N . GLU A 1 66 ? 2.472 3.650 -25.424 1.00 96.38 66 GLU A N 1
ATOM 516 C CA . GLU A 1 66 ? 1.156 3.455 -26.012 1.00 96.38 66 GLU A CA 1
ATOM 517 C C . GLU A 1 66 ? 1.265 3.167 -27.514 1.00 96.38 66 GLU A C 1
ATOM 519 O O . GLU A 1 66 ? 0.814 2.116 -27.962 1.00 96.38 66 GLU A O 1
ATOM 524 N N . GLU A 1 67 ? 1.931 4.033 -28.282 1.00 96.25 67 GLU A N 1
ATOM 525 C CA . GLU A 1 67 ? 2.150 3.824 -29.723 1.00 96.25 67 GLU A CA 1
ATOM 526 C C . GLU A 1 67 ? 2.936 2.543 -30.008 1.00 96.25 67 GLU A C 1
ATOM 528 O O . GLU A 1 67 ? 2.612 1.807 -30.943 1.00 96.25 67 GLU A O 1
ATOM 533 N N . TYR A 1 68 ? 3.942 2.239 -29.182 1.00 95.00 68 TYR A N 1
ATOM 534 C CA . TYR A 1 68 ? 4.702 1.002 -29.317 1.00 95.00 68 TYR A CA 1
ATOM 535 C C . TYR A 1 68 ? 3.803 -0.225 -29.135 1.00 95.00 68 TYR A C 1
ATOM 537 O O . TYR A 1 68 ? 3.797 -1.106 -29.993 1.00 95.00 68 TYR A O 1
ATOM 545 N N . VAL A 1 69 ? 2.994 -0.267 -28.071 1.00 94.88 69 VAL A N 1
ATOM 546 C CA . VAL A 1 69 ? 2.045 -1.365 -27.825 1.00 94.88 69 VAL A CA 1
ATOM 547 C C . VAL A 1 69 ? 1.033 -1.491 -28.964 1.00 94.88 69 VAL A C 1
ATOM 549 O O . VAL A 1 69 ? 0.766 -2.609 -29.407 1.00 94.88 69 VAL A O 1
ATOM 552 N N . GLU A 1 70 ? 0.508 -0.377 -29.483 1.00 95.69 70 GLU A N 1
ATOM 553 C CA . GLU A 1 70 ? -0.396 -0.392 -30.640 1.00 95.69 70 GLU A CA 1
ATOM 554 C C . GLU A 1 70 ? 0.279 -0.980 -31.888 1.00 95.69 70 GLU A C 1
ATOM 556 O O . GLU A 1 70 ? -0.326 -1.796 -32.586 1.00 95.69 70 GLU A O 1
ATOM 561 N N . SER A 1 71 ? 1.559 -0.673 -32.120 1.00 93.75 71 SER A N 1
ATOM 562 C CA . SER A 1 71 ? 2.327 -1.232 -33.241 1.00 93.75 71 SER A CA 1
ATOM 563 C C . SER A 1 71 ? 2.499 -2.759 -33.170 1.00 93.75 71 SER A C 1
ATOM 565 O O . SER A 1 71 ? 2.654 -3.414 -34.203 1.00 93.75 71 SER A O 1
ATOM 567 N N . LEU A 1 72 ? 2.441 -3.339 -31.964 1.00 93.06 72 LEU A N 1
ATOM 568 C CA . LEU A 1 72 ? 2.579 -4.781 -31.739 1.00 93.06 72 LEU A CA 1
ATOM 569 C C . LEU A 1 72 ? 1.252 -5.539 -31.841 1.00 93.06 72 LEU A C 1
ATOM 571 O O . LEU A 1 72 ? 1.262 -6.750 -32.073 1.00 93.06 72 LEU A O 1
ATOM 575 N N . ARG A 1 73 ? 0.100 -4.869 -31.693 1.00 93.31 73 ARG A N 1
ATOM 576 C CA . ARG A 1 73 ? -1.216 -5.538 -31.698 1.00 93.31 73 ARG A CA 1
ATOM 577 C C . ARG A 1 73 ? -1.483 -6.403 -32.934 1.00 93.31 73 ARG A C 1
ATOM 579 O O . ARG A 1 73 ? -1.999 -7.506 -32.740 1.00 93.31 73 ARG A O 1
ATOM 586 N N . PRO A 1 74 ? -1.131 -5.991 -34.170 1.00 92.81 74 PRO A N 1
ATOM 587 C CA . PRO A 1 74 ? -1.327 -6.832 -35.352 1.00 92.81 74 PRO A CA 1
ATOM 588 C C . PRO A 1 74 ? -0.524 -8.139 -35.312 1.00 92.81 74 PRO A C 1
ATOM 590 O O . PRO A 1 74 ? -0.885 -9.107 -35.971 1.00 92.81 74 PRO A O 1
ATOM 593 N N . GLN A 1 75 ? 0.558 -8.182 -34.530 1.00 89.94 75 GLN A N 1
ATOM 594 C CA . GLN A 1 75 ? 1.468 -9.324 -34.431 1.00 89.94 75 GLN A CA 1
ATOM 595 C C . GLN A 1 75 ? 1.185 -10.206 -33.208 1.00 89.94 75 GLN A C 1
ATOM 597 O O . GLN A 1 75 ? 1.894 -11.185 -32.992 1.00 89.94 75 GLN A O 1
ATOM 602 N N . ARG A 1 76 ? 0.138 -9.903 -32.423 1.00 89.50 76 ARG A N 1
ATOM 603 C CA . ARG A 1 76 ? -0.164 -10.565 -31.140 1.00 89.50 76 ARG A CA 1
ATOM 604 C C . ARG A 1 76 ? -0.172 -12.097 -31.213 1.00 89.50 76 ARG A C 1
ATOM 606 O O . ARG A 1 76 ? 0.255 -12.744 -30.271 1.00 89.50 76 ARG A O 1
ATOM 613 N N . GLU A 1 77 ? -0.659 -12.667 -32.318 1.00 90.69 77 GLU A N 1
ATOM 614 C CA . GLU A 1 77 ? -0.845 -14.119 -32.484 1.00 90.69 77 GLU A CA 1
ATOM 615 C C . GLU A 1 77 ? 0.480 -14.852 -32.710 1.00 90.69 77 GLU A C 1
ATOM 617 O O . GLU A 1 77 ? 0.545 -16.068 -32.577 1.00 90.69 77 GLU A O 1
ATOM 622 N N . ARG A 1 78 ? 1.545 -14.107 -33.027 1.00 88.69 78 ARG A N 1
ATOM 623 C CA . ARG A 1 78 ? 2.908 -14.620 -33.191 1.00 88.69 78 ARG A CA 1
ATOM 624 C C . ARG A 1 78 ? 3.731 -14.513 -31.905 1.00 88.69 78 ARG A C 1
ATOM 626 O O . ARG A 1 78 ? 4.837 -15.041 -31.863 1.00 88.69 78 ARG A O 1
ATOM 633 N N . LEU A 1 79 ? 3.230 -13.809 -30.885 1.00 89.44 79 LEU A N 1
ATOM 634 C CA . LEU A 1 79 ? 3.940 -13.612 -29.625 1.00 89.44 79 LEU A CA 1
ATOM 635 C C . LEU A 1 79 ? 3.756 -14.820 -28.704 1.00 89.44 79 LEU A C 1
ATOM 637 O O . LEU A 1 79 ? 2.666 -15.377 -28.580 1.00 89.44 79 LEU A O 1
ATOM 641 N N . GLU A 1 80 ? 4.833 -15.196 -28.023 1.00 89.69 80 GLU A N 1
ATOM 642 C CA . GLU A 1 80 ? 4.820 -16.265 -27.028 1.00 89.69 80 GLU A CA 1
ATOM 643 C C . GLU A 1 80 ? 3.945 -15.886 -25.822 1.00 89.69 80 GLU A C 1
ATOM 645 O O . GLU A 1 80 ? 4.055 -14.787 -25.270 1.00 89.69 80 GLU A O 1
ATOM 650 N N . VAL A 1 81 ? 3.091 -16.817 -25.390 1.00 91.38 81 VAL A N 1
ATOM 651 C CA . VAL A 1 81 ? 2.220 -16.636 -24.225 1.00 91.38 81 VAL A CA 1
ATOM 652 C C . VAL A 1 81 ? 2.905 -17.190 -22.981 1.00 91.38 81 VAL A C 1
ATOM 654 O O . VAL A 1 81 ? 3.259 -18.365 -22.920 1.00 91.38 81 VAL A O 1
ATOM 657 N N . TRP A 1 82 ? 3.039 -16.338 -21.967 1.00 90.94 82 TRP A N 1
ATOM 658 C CA . TRP A 1 82 ? 3.577 -16.693 -20.656 1.00 90.94 82 TRP A CA 1
ATOM 659 C C . TRP A 1 82 ? 2.472 -16.606 -19.602 1.00 90.94 82 TRP A C 1
ATOM 661 O O . TRP A 1 82 ? 1.796 -15.583 -19.497 1.00 90.94 82 TRP A O 1
ATOM 671 N N . GLU A 1 83 ? 2.310 -17.656 -18.794 1.00 93.81 83 GLU A N 1
ATOM 672 C CA . GLU A 1 83 ? 1.273 -17.732 -17.759 1.00 93.81 83 GLU A CA 1
ATOM 673 C C . GLU A 1 83 ? 1.866 -17.905 -16.353 1.00 93.81 83 GLU A C 1
ATOM 675 O O . GLU A 1 83 ? 2.890 -18.562 -16.154 1.00 93.81 83 GLU A O 1
ATOM 680 N N . GLY A 1 84 ? 1.188 -17.332 -15.354 1.00 94.50 84 GLY A N 1
ATOM 681 C CA . GLY A 1 84 ? 1.560 -17.431 -13.942 1.00 94.50 84 GLY A CA 1
ATOM 682 C C . GLY A 1 84 ? 2.417 -16.271 -13.425 1.00 94.50 84 GLY A C 1
ATOM 683 O O . GLY A 1 84 ? 2.427 -15.168 -13.969 1.00 94.50 84 GLY A O 1
ATOM 684 N N . GLU A 1 85 ? 3.106 -16.501 -12.305 1.00 92.44 85 GLU A N 1
ATOM 685 C CA . GLU A 1 85 ? 3.938 -15.482 -11.661 1.00 92.44 85 GLU A CA 1
ATOM 686 C C . GLU A 1 85 ? 5.339 -15.409 -12.291 1.00 92.44 85 GLU A C 1
ATOM 688 O O . GLU A 1 85 ? 6.106 -16.374 -12.254 1.00 92.44 85 GLU A O 1
ATOM 693 N N . LEU A 1 86 ? 5.734 -14.229 -12.774 1.00 90.06 86 LEU A N 1
ATOM 694 C CA . LEU A 1 86 ? 7.041 -13.991 -13.400 1.00 90.06 86 LEU A CA 1
ATOM 695 C C . LEU A 1 86 ? 8.167 -13.818 -12.353 1.00 90.06 86 LEU A C 1
ATOM 697 O O . LEU A 1 86 ? 8.717 -12.734 -12.172 1.00 90.06 86 LEU A O 1
ATOM 701 N N . LYS A 1 87 ? 8.496 -14.893 -11.617 1.00 88.31 87 LYS A N 1
ATOM 702 C CA . LYS A 1 87 ? 9.470 -14.905 -10.493 1.00 88.31 87 LYS A CA 1
ATOM 703 C C . LYS A 1 87 ? 10.804 -15.604 -10.799 1.00 88.31 87 LYS A C 1
ATOM 705 O O . LYS A 1 87 ? 11.623 -15.799 -9.887 1.00 88.31 87 LYS A O 1
ATOM 710 N N . SER A 1 88 ? 11.020 -16.006 -12.048 1.00 87.75 88 SER A N 1
ATOM 711 C CA . SER A 1 88 ? 12.236 -16.690 -12.501 1.00 87.75 88 SER A CA 1
ATOM 712 C C . SER A 1 88 ? 13.174 -15.717 -13.216 1.00 87.75 88 SER A C 1
ATOM 714 O O . SER A 1 88 ? 12.713 -14.954 -14.063 1.00 87.75 88 SER A O 1
ATOM 716 N N . PRO A 1 89 ? 14.479 -15.702 -12.881 1.00 88.31 89 PRO A N 1
ATOM 717 C CA . PRO A 1 89 ? 15.441 -14.888 -13.611 1.00 88.31 89 PRO A CA 1
ATOM 718 C C . PRO A 1 89 ? 15.600 -15.443 -15.032 1.00 88.31 89 PRO A C 1
ATOM 720 O O . PRO A 1 89 ? 15.587 -16.657 -15.219 1.00 88.31 89 PRO A O 1
ATOM 723 N N . ARG A 1 90 ? 15.784 -14.563 -16.020 1.00 83.38 90 ARG A N 1
ATOM 724 C CA . ARG A 1 90 ? 16.141 -14.955 -17.398 1.00 83.38 90 ARG A CA 1
ATOM 725 C C . ARG A 1 90 ? 17.529 -14.448 -17.769 1.00 83.38 90 ARG A C 1
ATOM 727 O O . ARG A 1 90 ? 18.418 -15.238 -18.050 1.00 83.38 90 ARG A O 1
ATOM 734 N N . TYR A 1 91 ? 17.717 -13.132 -17.706 1.00 84.06 91 TYR A N 1
ATOM 735 C CA . TYR A 1 91 ? 18.982 -12.476 -18.061 1.00 84.06 91 TYR A CA 1
ATOM 736 C C . TYR A 1 91 ? 19.675 -11.806 -16.872 1.00 84.06 91 TYR A C 1
ATOM 738 O O . TYR A 1 91 ? 20.864 -11.511 -16.931 1.00 84.06 91 TYR A O 1
ATOM 746 N N . THR A 1 92 ? 18.942 -11.555 -15.788 1.00 85.31 92 THR A N 1
ATOM 747 C CA . THR A 1 92 ? 19.440 -10.865 -14.597 1.00 85.31 92 THR A CA 1
ATOM 748 C C . THR A 1 92 ? 18.909 -11.527 -13.333 1.00 85.31 92 THR A C 1
ATOM 750 O O . THR A 1 92 ? 17.911 -12.252 -13.348 1.00 85.31 92 THR A O 1
ATOM 753 N N . ARG A 1 93 ? 19.604 -11.297 -12.216 1.00 89.31 93 ARG A N 1
ATOM 754 C CA . ARG A 1 93 ? 19.209 -11.809 -10.899 1.00 89.31 93 ARG A CA 1
ATOM 755 C C . ARG A 1 93 ? 17.888 -11.192 -10.425 1.00 89.31 93 ARG A C 1
ATOM 757 O O . ARG A 1 93 ? 17.601 -10.036 -10.711 1.00 89.31 93 ARG A O 1
ATOM 764 N N . ILE A 1 94 ? 17.152 -11.931 -9.596 1.00 88.00 94 ILE A N 1
ATOM 765 C CA . ILE A 1 94 ? 15.965 -11.432 -8.884 1.00 88.00 94 ILE A CA 1
ATOM 766 C C . ILE A 1 94 ? 16.293 -11.245 -7.402 1.00 88.00 94 ILE A C 1
ATOM 768 O O . ILE A 1 94 ? 16.907 -12.109 -6.773 1.00 88.00 94 ILE A O 1
ATOM 772 N N . HIS A 1 95 ? 15.824 -10.144 -6.816 1.00 88.88 95 HIS A N 1
ATOM 773 C CA . HIS A 1 95 ? 16.028 -9.784 -5.410 1.00 88.88 95 HIS A CA 1
ATOM 774 C C . HIS A 1 95 ? 15.090 -10.544 -4.447 1.00 88.88 95 HIS A C 1
ATOM 776 O O . HIS A 1 95 ? 14.358 -9.939 -3.671 1.00 88.88 95 HIS A O 1
ATOM 782 N N . LYS A 1 96 ? 15.093 -11.886 -4.469 1.00 86.81 96 LYS A N 1
ATOM 783 C CA . LYS A 1 96 ? 14.144 -12.714 -3.685 1.00 86.81 96 LYS A CA 1
ATOM 784 C C . LYS A 1 96 ? 14.230 -12.507 -2.164 1.00 86.81 96 LYS A C 1
ATOM 786 O O . LYS A 1 96 ? 13.235 -12.674 -1.468 1.00 86.81 96 LYS A O 1
ATOM 791 N N . THR A 1 97 ? 15.393 -12.119 -1.645 1.00 89.94 97 THR A N 1
ATOM 792 C CA . THR A 1 97 ? 15.620 -11.884 -0.208 1.00 89.94 97 THR A CA 1
ATOM 793 C C . THR A 1 97 ? 15.065 -10.549 0.295 1.00 89.94 97 THR A C 1
ATOM 795 O O . THR A 1 97 ? 15.052 -10.308 1.501 1.00 89.94 97 THR A O 1
ATOM 798 N N . ILE A 1 98 ? 14.556 -9.683 -0.589 1.00 92.31 98 ILE A N 1
ATOM 799 C CA . ILE A 1 98 ? 14.049 -8.354 -0.217 1.00 92.31 98 ILE A CA 1
ATOM 800 C C . ILE A 1 98 ? 12.870 -8.418 0.769 1.00 92.31 98 ILE A C 1
ATOM 802 O O . ILE A 1 98 ? 12.683 -7.520 1.589 1.00 92.31 98 ILE A O 1
ATOM 806 N N . GLY A 1 99 ? 12.118 -9.526 0.749 1.00 89.81 99 GLY A N 1
ATOM 807 C CA . GLY A 1 99 ? 11.005 -9.768 1.667 1.00 89.81 99 GLY A CA 1
ATOM 808 C C . GLY A 1 99 ? 11.418 -9.878 3.139 1.00 89.81 99 GLY A C 1
ATOM 809 O O . GLY A 1 99 ? 10.615 -9.560 4.010 1.00 89.81 99 GLY A O 1
ATOM 810 N N . SER A 1 100 ? 12.661 -10.280 3.435 1.00 92.88 100 SER A N 1
ATOM 811 C CA . SER A 1 100 ? 13.170 -10.392 4.813 1.00 92.88 100 SER A CA 1
ATOM 812 C C . SER A 1 100 ? 13.943 -9.163 5.294 1.00 92.88 100 SER A C 1
ATOM 814 O O . SER A 1 100 ? 14.203 -9.027 6.489 1.00 92.88 100 SER A O 1
ATOM 816 N N . VAL A 1 101 ? 14.327 -8.261 4.389 1.00 94.38 101 VAL A N 1
ATOM 817 C CA . VAL A 1 101 ? 15.043 -7.028 4.745 1.00 94.38 101 VAL A CA 1
ATOM 818 C C . VAL A 1 101 ? 14.095 -6.115 5.516 1.00 94.38 101 VAL A C 1
ATOM 820 O O . VAL A 1 101 ? 12.954 -5.950 5.106 1.00 94.38 101 VAL A O 1
ATOM 823 N N . ARG A 1 102 ? 14.532 -5.493 6.619 1.00 94.75 102 ARG A N 1
ATOM 824 C CA . ARG A 1 102 ? 13.733 -4.485 7.352 1.00 94.75 102 ARG A CA 1
ATOM 825 C C . ARG A 1 102 ? 12.288 -4.920 7.629 1.00 94.75 102 ARG A C 1
ATOM 827 O O . ARG A 1 102 ? 11.324 -4.237 7.275 1.00 94.75 102 ARG A O 1
ATOM 834 N N . TYR A 1 103 ? 12.148 -6.096 8.241 1.00 95.50 103 TYR A N 1
ATOM 835 C CA . TYR A 1 103 ? 10.855 -6.678 8.612 1.00 95.50 103 TYR A CA 1
ATOM 836 C C . TYR A 1 103 ? 9.985 -5.727 9.449 1.00 95.50 103 TYR A C 1
ATOM 838 O O . TYR A 1 103 ? 8.765 -5.745 9.321 1.00 95.50 103 TYR A O 1
ATOM 846 N N . ASP A 1 104 ? 10.602 -4.861 10.254 1.00 96.25 104 ASP A N 1
ATOM 847 C CA . ASP A 1 104 ? 9.943 -3.801 11.019 1.00 96.25 104 ASP A CA 1
ATOM 848 C C . ASP A 1 104 ? 9.019 -2.930 10.150 1.00 96.25 104 ASP A C 1
ATOM 850 O O . ASP A 1 104 ? 7.866 -2.698 10.519 1.00 96.25 104 ASP A O 1
ATOM 854 N N . ILE A 1 105 ? 9.484 -2.527 8.962 1.00 97.25 105 ILE A N 1
ATOM 855 C CA . ILE A 1 105 ? 8.705 -1.730 8.003 1.00 97.25 105 ILE A CA 1
ATOM 856 C C . ILE A 1 105 ? 7.541 -2.554 7.447 1.00 97.25 105 ILE A C 1
ATOM 858 O O . ILE A 1 105 ? 6.402 -2.086 7.452 1.00 97.25 105 ILE A O 1
ATOM 862 N N . LYS A 1 106 ? 7.806 -3.793 7.009 1.00 97.12 106 LYS A N 1
ATOM 863 C CA . LYS A 1 106 ? 6.790 -4.679 6.412 1.00 97.12 106 LYS A CA 1
ATOM 864 C C . LYS A 1 106 ? 5.680 -5.006 7.408 1.00 97.12 106 LYS A C 1
ATOM 866 O O . LYS A 1 106 ? 4.506 -4.908 7.072 1.00 97.12 106 LYS A O 1
ATOM 871 N N . LYS A 1 107 ? 6.052 -5.341 8.646 1.00 97.50 107 LYS A N 1
ATOM 872 C CA . LYS A 1 107 ? 5.114 -5.630 9.734 1.00 97.50 107 LYS A CA 1
ATOM 873 C C . LYS A 1 107 ? 4.226 -4.427 10.027 1.00 97.50 107 LYS A C 1
ATOM 875 O O . LYS A 1 107 ? 3.010 -4.572 10.062 1.00 97.50 107 LYS A O 1
ATOM 880 N N . LYS A 1 108 ? 4.816 -3.241 10.207 1.00 97.81 108 LYS A N 1
ATOM 881 C CA . LYS A 1 108 ? 4.048 -2.020 10.483 1.00 97.81 108 LYS A CA 1
ATOM 882 C C . LYS A 1 108 ? 3.121 -1.669 9.315 1.00 97.81 108 LYS A C 1
ATOM 884 O O . LYS A 1 108 ? 1.989 -1.256 9.544 1.00 97.81 108 LYS A O 1
ATOM 889 N N . ASN A 1 109 ? 3.584 -1.852 8.079 1.00 98.12 109 ASN A N 1
ATOM 890 C CA . ASN A 1 109 ? 2.772 -1.656 6.883 1.00 98.12 109 ASN A CA 1
ATOM 891 C C . ASN A 1 109 ? 1.560 -2.597 6.843 1.00 98.12 109 ASN A C 1
ATOM 893 O O . ASN A 1 109 ? 0.444 -2.113 6.680 1.00 98.12 109 ASN A O 1
ATOM 897 N N . ASP A 1 110 ? 1.775 -3.903 7.031 1.00 98.00 110 ASP A N 1
ATOM 898 C CA . ASP A 1 110 ? 0.691 -4.892 7.080 1.00 98.00 110 ASP A CA 1
ATOM 899 C C . ASP A 1 110 ? -0.301 -4.561 8.202 1.00 98.00 110 ASP A C 1
ATOM 901 O O . ASP A 1 110 ? -1.499 -4.499 7.962 1.00 98.00 110 ASP A O 1
ATOM 905 N N . GLU A 1 111 ? 0.165 -4.226 9.408 1.00 98.19 111 GLU A N 1
ATOM 906 C CA . GLU A 1 111 ? -0.718 -3.833 10.516 1.00 98.19 111 GLU A CA 1
ATOM 907 C C . GLU A 1 111 ? -1.642 -2.661 10.155 1.00 98.19 111 GLU A C 1
ATOM 909 O O . GLU A 1 111 ? -2.844 -2.707 10.439 1.00 98.19 111 GLU A O 1
ATOM 914 N N . ILE A 1 112 ? -1.097 -1.627 9.505 1.00 98.50 112 ILE A N 1
ATOM 915 C CA . ILE A 1 112 ? -1.864 -0.462 9.053 1.00 98.50 112 ILE A CA 1
ATOM 916 C C . ILE A 1 112 ? -2.851 -0.866 7.953 1.00 98.50 112 ILE A C 1
ATOM 918 O O . ILE A 1 112 ? -4.036 -0.550 8.051 1.00 98.50 112 ILE A O 1
ATOM 922 N N . GLU A 1 113 ? -2.392 -1.587 6.932 1.00 98.12 113 GLU A N 1
ATOM 923 C CA . GLU A 1 113 ? -3.216 -2.017 5.800 1.00 98.12 113 GLU A CA 1
ATOM 924 C C . GLU A 1 113 ? -4.367 -2.930 6.248 1.00 98.12 113 GLU A C 1
ATOM 926 O O . GLU A 1 113 ? -5.533 -2.677 5.932 1.00 98.12 113 GLU A O 1
ATOM 931 N N . GLN A 1 114 ? -4.075 -3.945 7.069 1.00 96.94 114 GLN A N 1
ATOM 932 C CA . GLN A 1 114 ? -5.091 -4.831 7.633 1.00 96.94 114 GLN A CA 1
ATOM 933 C C . GLN A 1 114 ? -6.076 -4.064 8.518 1.00 96.94 114 GLN A C 1
ATOM 935 O O . GLN A 1 114 ? -7.265 -4.387 8.527 1.00 96.94 114 GLN A O 1
ATOM 940 N N . PHE A 1 115 ? -5.628 -3.053 9.268 1.00 96.69 115 PHE A N 1
ATOM 941 C CA . PHE A 1 115 ? -6.532 -2.222 10.059 1.00 96.69 115 PHE A CA 1
ATOM 942 C C . PHE A 1 115 ? -7.476 -1.405 9.176 1.00 96.69 115 PHE A C 1
ATOM 944 O O . PHE A 1 115 ? -8.680 -1.382 9.445 1.00 96.69 115 PHE A O 1
ATOM 951 N N . ILE A 1 116 ? -6.962 -0.782 8.111 1.00 96.81 116 ILE A N 1
ATOM 952 C CA . ILE A 1 116 ? -7.781 -0.014 7.169 1.00 96.81 116 ILE A CA 1
ATOM 953 C C . ILE A 1 116 ? -8.835 -0.929 6.533 1.00 96.81 116 ILE A C 1
ATOM 955 O O . ILE A 1 116 ? -10.033 -0.699 6.706 1.00 96.81 116 ILE A O 1
ATOM 959 N N . LEU A 1 117 ? -8.390 -2.018 5.899 1.00 95.94 117 LEU A N 1
ATOM 960 C CA . LEU A 1 117 ? -9.246 -2.919 5.124 1.00 95.94 117 LEU A CA 1
ATOM 961 C C . LEU A 1 117 ? -10.225 -3.715 5.990 1.00 95.94 117 LEU A C 1
ATOM 963 O O . LEU A 1 117 ? -11.382 -3.915 5.622 1.00 95.94 117 LEU A O 1
ATOM 967 N N . ARG A 1 118 ? -9.770 -4.230 7.138 1.00 93.44 118 ARG A N 1
ATOM 968 C CA . ARG A 1 118 ? -10.561 -5.180 7.938 1.00 93.44 118 ARG A CA 1
ATOM 969 C C . ARG A 1 118 ? -11.278 -4.555 9.114 1.00 93.44 118 ARG A C 1
ATOM 971 O O . ARG A 1 118 ? -12.055 -5.268 9.743 1.00 93.44 118 ARG A O 1
ATOM 978 N N . GLN A 1 119 ? -11.010 -3.299 9.462 1.00 92.62 119 GLN A N 1
ATOM 979 C CA . GLN A 1 119 ? -11.664 -2.633 10.591 1.00 92.62 119 GLN A CA 1
ATOM 980 C C . GLN A 1 119 ? -12.260 -1.293 10.179 1.00 92.62 119 GLN A C 1
ATOM 982 O O . GLN A 1 119 ? -13.479 -1.131 10.254 1.00 92.62 119 GLN A O 1
ATOM 987 N N . LEU A 1 120 ? -11.421 -0.362 9.729 1.00 95.44 120 LEU A N 1
ATOM 988 C CA . LEU A 1 120 ? -11.809 1.027 9.517 1.00 95.44 120 LEU A CA 1
ATOM 989 C C . LEU A 1 120 ? -12.839 1.190 8.399 1.00 95.44 120 LEU A C 1
ATOM 991 O O . LEU A 1 120 ? -13.916 1.722 8.653 1.00 95.44 120 LEU A O 1
ATOM 995 N N . GLU A 1 121 ? -12.551 0.711 7.192 1.00 96.00 121 GLU A N 1
ATOM 996 C CA . GLU A 1 121 ? -13.468 0.841 6.056 1.00 96.00 121 GLU A CA 1
ATOM 997 C C . GLU A 1 121 ? -14.813 0.134 6.287 1.00 96.00 121 GLU A C 1
ATOM 999 O O . GLU A 1 121 ? -15.848 0.768 6.062 1.00 96.00 121 GLU A O 1
ATOM 1004 N N . PRO A 1 122 ? -14.866 -1.102 6.834 1.00 94.44 122 PRO A N 1
ATOM 1005 C CA . PRO A 1 122 ? -16.138 -1.716 7.213 1.00 94.44 122 PRO A CA 1
ATOM 1006 C C . PRO A 1 122 ? -16.938 -0.891 8.230 1.00 94.44 122 PRO A C 1
ATOM 1008 O O . PRO A 1 122 ? -18.160 -0.781 8.113 1.00 94.44 122 PRO A O 1
ATOM 1011 N N . ALA A 1 123 ? -16.275 -0.293 9.226 1.00 92.12 123 ALA A N 1
ATOM 1012 C CA . ALA A 1 123 ? -16.944 0.575 10.195 1.00 92.12 123 ALA A CA 1
ATOM 1013 C C . ALA A 1 123 ? -17.475 1.857 9.539 1.00 92.12 123 ALA A C 1
ATOM 1015 O O . ALA A 1 123 ? -18.597 2.267 9.831 1.00 92.12 123 ALA A O 1
ATOM 1016 N N . ILE A 1 124 ? -16.710 2.455 8.622 1.00 95.75 124 ILE A N 1
ATOM 1017 C CA . ILE A 1 124 ? -17.129 3.627 7.844 1.00 95.75 124 ILE A CA 1
ATOM 1018 C C . ILE A 1 124 ? -18.344 3.294 6.979 1.00 95.75 124 ILE A C 1
ATOM 1020 O O . ILE A 1 124 ? -19.309 4.057 6.973 1.00 95.75 124 ILE A O 1
ATOM 1024 N N . ALA A 1 125 ? -18.327 2.157 6.282 1.00 94.62 125 ALA A N 1
ATOM 1025 C CA . ALA A 1 125 ? -19.438 1.716 5.444 1.00 94.62 125 ALA A CA 1
ATOM 1026 C C . ALA A 1 125 ? -20.730 1.565 6.262 1.00 94.62 125 ALA A C 1
ATOM 1028 O O . ALA A 1 125 ? -21.781 2.069 5.864 1.00 94.62 125 ALA A O 1
ATOM 1029 N N . ILE A 1 126 ? -20.643 0.945 7.443 1.00 91.50 126 ILE A N 1
ATOM 1030 C CA . ILE A 1 126 ? -21.788 0.780 8.347 1.00 91.50 126 ILE A CA 1
ATOM 1031 C C . ILE A 1 126 ? -22.256 2.125 8.906 1.00 91.50 126 ILE A C 1
ATOM 1033 O O . ILE A 1 126 ? -23.457 2.389 8.908 1.00 91.50 126 ILE A O 1
ATOM 1037 N N . ALA A 1 127 ? -21.338 2.996 9.327 1.00 92.50 127 ALA A N 1
ATOM 1038 C CA . ALA A 1 127 ? -21.682 4.323 9.829 1.00 92.50 127 ALA A CA 1
ATOM 1039 C C . ALA A 1 127 ? -22.427 5.145 8.770 1.00 92.50 127 ALA A C 1
ATOM 1041 O O . ALA A 1 127 ? -23.497 5.689 9.043 1.00 92.50 127 ALA A O 1
ATOM 1042 N N . ARG A 1 128 ? -21.921 5.156 7.533 1.00 95.06 128 ARG A N 1
ATOM 1043 C CA . ARG A 1 128 ? -22.569 5.839 6.409 1.00 95.06 128 ARG A CA 1
ATOM 1044 C C . ARG A 1 128 ? -23.936 5.248 6.082 1.00 95.06 128 ARG A C 1
ATOM 1046 O O . ARG A 1 128 ? -24.867 6.005 5.832 1.00 95.06 128 ARG A O 1
ATOM 1053 N N . HIS A 1 129 ? -24.079 3.924 6.125 1.00 92.94 129 HIS A N 1
ATOM 1054 C CA . HIS A 1 129 ? -25.375 3.269 5.933 1.00 92.94 129 HIS A CA 1
ATOM 1055 C C . HIS A 1 129 ? -26.404 3.678 7.003 1.00 92.94 129 HIS A C 1
ATOM 1057 O O . HIS A 1 129 ? -27.587 3.796 6.704 1.00 92.94 129 HIS A O 1
ATOM 1063 N N . GLN A 1 130 ? -25.956 3.959 8.229 1.00 91.12 130 GLN A N 1
ATOM 1064 C CA . GLN A 1 130 ? -26.788 4.481 9.320 1.00 91.12 130 GLN A CA 1
ATOM 1065 C C . GLN A 1 130 ? -26.992 6.009 9.270 1.00 91.12 130 GLN A C 1
ATOM 1067 O O . GLN A 1 130 ? -27.539 6.587 10.206 1.00 91.12 130 GLN A O 1
ATOM 1072 N N . GLY A 1 131 ? -26.553 6.681 8.202 1.00 93.56 131 GLY A N 1
ATOM 1073 C CA . GLY A 1 131 ? -26.699 8.129 8.039 1.00 93.56 131 GLY A CA 1
ATOM 1074 C C . GLY A 1 131 ? -25.683 8.965 8.822 1.00 93.56 131 GLY A C 1
ATOM 1075 O O . GLY A 1 131 ? -25.835 10.182 8.903 1.00 93.56 131 GLY A O 1
ATOM 1076 N N . ILE A 1 132 ? -24.634 8.354 9.385 1.00 93.44 132 ILE A N 1
ATOM 1077 C CA . ILE A 1 132 ? -23.548 9.088 10.043 1.00 93.44 132 ILE A CA 1
ATOM 1078 C C . ILE A 1 132 ? -22.597 9.613 8.957 1.00 93.44 132 ILE A C 1
ATOM 1080 O O . ILE A 1 132 ? -22.002 8.814 8.223 1.00 93.44 132 ILE A O 1
ATOM 1084 N N . PRO A 1 133 ? -22.409 10.939 8.837 1.00 92.50 133 PRO A N 1
ATOM 1085 C CA . PRO A 1 133 ? -21.507 11.496 7.843 1.00 92.50 133 PRO A CA 1
ATOM 1086 C C . PRO A 1 133 ? -20.053 11.164 8.196 1.00 92.50 133 PRO A C 1
ATOM 1088 O O . PRO A 1 133 ? -19.597 11.384 9.317 1.00 92.50 133 PRO A O 1
ATOM 1091 N N . VAL A 1 134 ? -19.307 10.667 7.209 1.00 93.81 134 VAL A N 1
ATOM 1092 C CA . VAL A 1 134 ? -17.863 10.417 7.310 1.00 93.81 134 VAL A CA 1
ATOM 1093 C C . VAL A 1 134 ? -17.169 11.053 6.111 1.00 93.81 134 VAL A C 1
ATOM 1095 O O . VAL A 1 134 ? -17.558 10.806 4.966 1.00 93.81 134 VAL A O 1
ATOM 1098 N N . ASN A 1 135 ? -16.134 11.855 6.374 1.00 92.56 135 ASN A N 1
ATOM 1099 C CA . ASN A 1 135 ? -15.328 12.499 5.339 1.00 92.56 135 ASN A CA 1
ATOM 1100 C C . ASN A 1 135 ? -14.407 11.474 4.651 1.00 92.56 135 ASN A C 1
ATOM 1102 O O . ASN A 1 135 ? -13.403 11.057 5.227 1.00 92.56 135 ASN A O 1
ATOM 1106 N N . LEU A 1 136 ? -14.735 11.096 3.412 1.00 94.88 136 LEU A N 1
ATOM 1107 C CA . LEU A 1 136 ? -13.947 10.138 2.628 1.00 94.88 136 LEU A CA 1
ATOM 1108 C C . LEU A 1 136 ? -12.607 10.706 2.145 1.00 94.88 136 LEU A C 1
ATOM 1110 O O . LEU A 1 136 ? -11.667 9.940 1.978 1.00 94.88 136 LEU A O 1
ATOM 1114 N N . GLY A 1 137 ? -12.454 12.031 2.048 1.00 96.06 137 GLY A N 1
ATOM 1115 C CA . GLY A 1 137 ? -11.159 12.642 1.728 1.00 96.06 137 GLY A CA 1
ATOM 1116 C C . GLY A 1 137 ? -10.082 12.350 2.783 1.00 96.06 137 GLY A C 1
ATOM 1117 O O . GLY A 1 137 ? -8.887 12.329 2.477 1.00 96.06 137 GLY A O 1
ATOM 1118 N N . LEU A 1 138 ? -10.486 12.054 4.028 1.00 94.44 138 LEU A N 1
ATOM 1119 C CA . LEU A 1 138 ? -9.563 11.544 5.045 1.00 94.44 138 LEU A CA 1
ATOM 1120 C C . LEU A 1 138 ? -9.109 10.117 4.725 1.00 94.44 138 LEU A C 1
ATOM 1122 O O . LEU A 1 138 ? -7.931 9.823 4.894 1.00 94.44 138 LEU A O 1
ATOM 1126 N N . VAL A 1 139 ? -10.002 9.260 4.226 1.00 96.12 139 VAL A N 1
ATOM 1127 C CA . VAL A 1 139 ? -9.668 7.891 3.799 1.00 96.12 139 VAL A CA 1
ATOM 1128 C C . VAL A 1 139 ? -8.700 7.927 2.615 1.00 96.12 139 VAL A C 1
ATOM 1130 O O . VAL A 1 139 ? -7.665 7.266 2.660 1.00 96.12 139 VAL A O 1
ATOM 1133 N N . ASP A 1 140 ? -8.943 8.795 1.631 1.00 97.62 140 ASP A N 1
ATOM 1134 C CA . ASP A 1 140 ? -8.012 9.012 0.515 1.00 97.62 140 ASP A CA 1
ATOM 1135 C C . ASP A 1 140 ? -6.636 9.466 1.010 1.00 97.62 140 ASP A C 1
ATOM 1137 O O . ASP A 1 140 ? -5.599 9.036 0.506 1.00 97.62 140 ASP A O 1
ATOM 1141 N N . THR A 1 141 ? -6.607 10.340 2.019 1.00 96.69 141 THR A N 1
ATOM 1142 C CA . THR A 1 141 ? -5.358 10.817 2.623 1.00 96.69 141 THR A CA 1
ATOM 1143 C C . THR A 1 141 ? -4.606 9.690 3.334 1.00 96.69 141 THR A C 1
ATOM 1145 O O . THR A 1 141 ? -3.379 9.630 3.227 1.00 96.69 141 THR A O 1
ATOM 1148 N N . LEU A 1 142 ? -5.312 8.787 4.027 1.00 96.69 142 LEU A N 1
ATOM 1149 C CA . LEU A 1 142 ? -4.720 7.602 4.658 1.00 96.69 142 LEU A CA 1
ATOM 1150 C C . LEU A 1 142 ? -4.059 6.702 3.614 1.00 96.69 142 LEU A C 1
ATOM 1152 O O . LEU A 1 142 ? -2.870 6.406 3.736 1.00 96.69 142 LEU A O 1
ATOM 1156 N N . TRP A 1 143 ? -4.794 6.345 2.557 1.00 98.12 143 TRP A N 1
ATOM 1157 C CA . TRP A 1 143 ? -4.269 5.511 1.478 1.00 98.12 143 TRP A CA 1
ATOM 1158 C C . TRP A 1 143 ? -3.106 6.175 0.755 1.00 98.12 143 TRP A C 1
ATOM 1160 O O . TRP A 1 143 ? -2.061 5.556 0.595 1.00 98.12 143 TRP A O 1
ATOM 1170 N N . LYS A 1 144 ? -3.209 7.461 0.399 1.00 98.00 144 LYS A N 1
ATOM 1171 C CA . LYS A 1 144 ? -2.098 8.198 -0.226 1.00 98.00 144 LYS A CA 1
ATOM 1172 C C . LYS A 1 144 ? -0.847 8.211 0.655 1.00 98.00 144 LYS A C 1
ATOM 1174 O O . LYS A 1 144 ? 0.261 8.097 0.137 1.00 98.00 144 LYS A O 1
ATOM 1179 N N . LYS A 1 145 ? -0.987 8.351 1.979 1.00 97.06 145 LYS A N 1
ATOM 1180 C CA . LYS A 1 145 ? 0.158 8.298 2.904 1.00 97.06 145 LYS A CA 1
ATOM 1181 C C . LYS A 1 145 ? 0.765 6.899 2.996 1.00 97.06 145 LYS A C 1
ATOM 1183 O O . LYS A 1 145 ? 1.991 6.804 2.971 1.00 97.06 145 LYS A O 1
ATOM 1188 N N . LEU A 1 146 ? -0.065 5.858 3.054 1.00 97.94 146 LEU A N 1
ATOM 1189 C CA . LEU A 1 146 ? 0.381 4.465 3.078 1.00 97.94 146 LEU A CA 1
ATOM 1190 C C . LEU A 1 146 ? 1.088 4.077 1.770 1.00 97.94 146 LEU A C 1
ATOM 1192 O O . LEU A 1 146 ? 2.223 3.613 1.803 1.00 97.94 146 LEU A O 1
ATOM 1196 N N . LEU A 1 147 ? 0.473 4.369 0.621 1.00 97.75 147 LEU A N 1
ATOM 1197 C CA . LEU A 1 147 ? 0.996 4.062 -0.715 1.00 97.75 147 LEU A CA 1
ATOM 1198 C C . LEU A 1 147 ? 2.315 4.787 -1.016 1.00 97.75 147 LEU A C 1
ATOM 1200 O O . LEU A 1 147 ? 3.169 4.255 -1.716 1.00 97.75 147 LEU A O 1
ATOM 1204 N N . ARG A 1 148 ? 2.559 5.966 -0.427 1.00 96.56 148 ARG A N 1
ATOM 1205 C CA . ARG A 1 148 ? 3.879 6.626 -0.494 1.00 96.56 148 ARG A CA 1
ATOM 1206 C C . ARG A 1 148 ? 5.000 5.819 0.172 1.00 96.56 148 ARG A C 1
ATOM 1208 O O . ARG A 1 148 ? 6.165 6.101 -0.085 1.00 96.56 148 ARG A O 1
ATOM 1215 N N . CYS A 1 149 ? 4.688 4.854 1.037 1.00 97.06 149 CYS A N 1
ATOM 1216 C CA . CYS A 1 149 ? 5.664 3.902 1.575 1.00 97.06 149 CYS A CA 1
ATOM 1217 C C . CYS A 1 149 ? 5.840 2.663 0.683 1.00 97.06 149 CYS A C 1
ATOM 1219 O O . CYS A 1 149 ? 6.765 1.896 0.918 1.00 97.06 149 CYS A O 1
ATOM 1221 N N . HIS A 1 150 ? 4.978 2.453 -0.319 1.00 96.88 150 HIS A N 1
ATOM 1222 C CA . HIS A 1 150 ? 4.949 1.244 -1.157 1.00 96.88 150 HIS A CA 1
ATOM 1223 C C . HIS A 1 150 ? 5.839 1.328 -2.397 1.00 96.88 150 HIS A C 1
ATOM 1225 O O . HIS A 1 150 ? 5.897 0.370 -3.163 1.00 96.88 150 HIS A O 1
ATOM 1231 N N . ALA A 1 151 ? 6.559 2.437 -2.596 1.00 95.44 151 ALA A N 1
ATOM 1232 C CA . ALA A 1 151 ? 7.617 2.486 -3.601 1.00 95.44 151 ALA A CA 1
ATOM 1233 C C . ALA A 1 151 ? 8.577 1.301 -3.399 1.00 95.44 151 ALA A C 1
ATOM 1235 O O . ALA A 1 151 ? 8.878 0.941 -2.257 1.00 95.44 151 ALA A O 1
ATOM 1236 N N . HIS A 1 152 ? 9.039 0.692 -4.492 1.00 93.62 152 HIS A N 1
ATOM 1237 C CA . HIS A 1 152 ? 9.766 -0.578 -4.429 1.00 93.62 152 HIS A CA 1
ATOM 1238 C C . HIS A 1 152 ? 11.024 -0.492 -3.554 1.00 93.62 152 HIS A C 1
ATOM 1240 O O . HIS A 1 152 ? 11.249 -1.397 -2.758 1.00 93.62 152 HIS A O 1
ATOM 1246 N N . ASP A 1 153 ? 11.763 0.619 -3.597 1.00 93.50 153 ASP A N 1
ATOM 1247 C CA . ASP A 1 153 ? 12.911 0.824 -2.711 1.00 93.50 153 ASP A CA 1
ATOM 1248 C C . ASP A 1 153 ? 12.498 1.009 -1.250 1.00 93.50 153 ASP A C 1
ATOM 1250 O O . ASP A 1 153 ? 13.114 0.461 -0.332 1.00 93.50 153 ASP A O 1
ATOM 1254 N N . SER A 1 154 ? 11.407 1.744 -1.013 1.00 95.38 154 SER A N 1
ATOM 1255 C CA . SER A 1 154 ? 10.866 1.996 0.327 1.00 95.38 154 SER A CA 1
ATOM 1256 C C . SER A 1 154 ? 10.413 0.706 0.998 1.00 95.38 154 SER A C 1
ATOM 1258 O O . SER A 1 154 ? 10.915 0.348 2.065 1.00 95.38 154 SER A O 1
ATOM 1260 N N . MET A 1 155 ? 9.501 -0.026 0.356 1.00 95.12 155 MET A N 1
ATOM 1261 C CA . MET A 1 155 ? 9.001 -1.285 0.893 1.00 95.12 155 MET A CA 1
ATOM 1262 C C . MET A 1 155 ? 10.037 -2.391 0.775 1.00 95.12 155 MET A C 1
ATOM 1264 O O . MET A 1 155 ? 10.053 -3.282 1.611 1.00 95.12 155 MET A O 1
ATOM 1268 N N . GLY A 1 156 ? 10.950 -2.313 -0.190 1.00 93.75 156 GLY A N 1
ATOM 1269 C CA . GLY A 1 156 ? 12.099 -3.198 -0.302 1.00 93.75 156 GLY A CA 1
ATOM 1270 C C . GLY A 1 156 ? 13.077 -3.048 0.863 1.00 93.75 156 GLY A C 1
ATOM 1271 O O . GLY A 1 156 ? 13.668 -4.028 1.313 1.00 93.75 156 GLY A O 1
ATOM 1272 N N . GLY A 1 157 ? 13.150 -1.856 1.459 1.00 92.69 157 GLY A N 1
ATOM 1273 C CA . GLY A 1 157 ? 14.061 -1.554 2.560 1.00 92.69 157 GLY A CA 1
ATOM 1274 C C . GLY A 1 157 ? 15.519 -1.447 2.111 1.00 92.69 157 GLY A C 1
ATOM 1275 O O . GLY A 1 157 ? 16.412 -1.621 2.935 1.00 92.69 157 GLY A O 1
ATOM 1276 N N . CYS A 1 158 ? 15.759 -1.174 0.825 1.00 91.94 158 CYS A N 1
ATOM 1277 C CA . CYS A 1 158 ? 17.081 -1.008 0.210 1.00 91.94 158 CYS A CA 1
ATOM 1278 C C . CYS A 1 158 ? 17.545 0.459 0.157 1.00 91.94 158 CYS A C 1
ATOM 1280 O O . CYS A 1 158 ? 18.354 0.828 -0.686 1.00 91.94 158 CYS A O 1
ATOM 1282 N N . ASN A 1 159 ? 17.059 1.292 1.083 1.00 94.62 159 ASN A N 1
ATOM 1283 C CA . ASN A 1 159 ? 17.458 2.696 1.217 1.00 94.62 159 ASN A CA 1
ATOM 1284 C C . ASN A 1 159 ? 18.497 2.897 2.324 1.00 94.62 159 ASN A C 1
ATOM 1286 O O . ASN A 1 159 ? 18.732 2.013 3.150 1.00 94.62 159 ASN A O 1
ATOM 1290 N N . SER A 1 160 ? 19.015 4.124 2.412 1.00 96.38 160 SER A N 1
ATOM 1291 C CA . SER A 1 160 ? 19.759 4.596 3.582 1.00 96.38 160 SER A CA 1
ATOM 1292 C C . SER A 1 160 ? 18.933 4.506 4.875 1.00 96.38 160 SER A C 1
ATOM 1294 O O . SER A 1 160 ? 17.697 4.557 4.865 1.00 96.38 160 SER A O 1
ATOM 1296 N N . ASP A 1 161 ? 19.613 4.451 6.020 1.00 96.81 161 ASP A N 1
ATOM 1297 C CA . ASP A 1 161 ? 18.950 4.455 7.328 1.00 96.81 161 ASP A CA 1
ATOM 1298 C C . ASP A 1 161 ? 18.129 5.720 7.585 1.00 96.81 161 ASP A C 1
ATOM 1300 O O . ASP A 1 161 ? 17.077 5.648 8.225 1.00 96.81 161 ASP A O 1
ATOM 1304 N N . ALA A 1 162 ? 18.569 6.868 7.062 1.00 97.88 162 ALA A N 1
ATOM 1305 C CA . ALA A 1 162 ? 17.819 8.116 7.149 1.00 97.88 162 ALA A CA 1
ATOM 1306 C C . ALA A 1 162 ? 16.470 7.995 6.427 1.00 97.88 162 ALA A C 1
ATOM 1308 O O . ALA A 1 162 ? 15.423 8.193 7.042 1.00 97.88 162 ALA A O 1
ATOM 1309 N N . THR A 1 163 ? 16.484 7.541 5.173 1.00 97.00 163 THR A N 1
ATOM 1310 C CA . THR A 1 163 ? 15.265 7.315 4.385 1.00 97.00 163 THR A CA 1
ATOM 1311 C C . THR A 1 163 ? 14.345 6.287 5.049 1.00 97.00 163 THR A C 1
ATOM 1313 O O . THR A 1 163 ? 13.132 6.483 5.122 1.00 97.00 163 THR A O 1
ATOM 1316 N N . ASN A 1 164 ? 14.903 5.199 5.587 1.00 97.31 164 ASN A N 1
ATOM 1317 C CA . ASN A 1 164 ? 14.116 4.172 6.267 1.00 97.31 164 ASN A CA 1
ATOM 1318 C C . ASN A 1 164 ? 13.474 4.680 7.574 1.00 97.31 164 ASN A C 1
ATOM 1320 O O . ASN A 1 164 ? 12.352 4.277 7.892 1.00 97.31 164 ASN A O 1
ATOM 1324 N N . ARG A 1 165 ? 14.134 5.577 8.326 1.00 97.69 165 ARG A N 1
ATOM 1325 C CA . ARG A 1 165 ? 13.512 6.261 9.478 1.00 97.69 165 ARG A CA 1
ATOM 1326 C C . ARG A 1 165 ? 12.325 7.118 9.047 1.00 97.69 165 ARG A C 1
ATOM 1328 O O . ARG A 1 165 ? 11.286 7.064 9.702 1.00 97.69 165 ARG A O 1
ATOM 1335 N N . ASP A 1 166 ? 12.441 7.839 7.938 1.00 97.69 166 ASP A N 1
ATOM 1336 C CA . ASP A 1 166 ? 11.350 8.675 7.427 1.00 97.69 166 ASP A CA 1
ATOM 1337 C C . ASP A 1 166 ? 10.153 7.839 6.958 1.00 97.69 166 ASP A C 1
ATOM 1339 O O . ASP A 1 166 ? 8.998 8.211 7.180 1.00 97.69 166 ASP A O 1
ATOM 1343 N N . ILE A 1 167 ? 10.410 6.675 6.353 1.00 98.06 167 ILE A N 1
ATOM 1344 C CA . ILE A 1 167 ? 9.367 5.709 5.978 1.00 98.06 167 ILE A CA 1
ATOM 1345 C C . ILE A 1 167 ? 8.624 5.216 7.224 1.00 98.06 167 ILE A C 1
ATOM 1347 O O . ILE A 1 167 ? 7.394 5.268 7.261 1.00 98.06 167 ILE A O 1
ATOM 1351 N N . LEU A 1 168 ? 9.347 4.794 8.266 1.00 97.75 168 LEU A N 1
ATOM 1352 C CA . LEU A 1 168 ? 8.737 4.384 9.536 1.00 97.75 168 LEU A CA 1
ATOM 1353 C C . LEU A 1 168 ? 7.934 5.516 10.177 1.00 97.75 168 LEU A C 1
ATOM 1355 O O . LEU A 1 168 ? 6.818 5.290 10.643 1.00 97.75 168 LEU A O 1
ATOM 1359 N N . HIS A 1 169 ? 8.464 6.739 10.162 1.00 98.00 169 HIS A N 1
ATOM 1360 C CA . HIS A 1 169 ? 7.748 7.902 10.666 1.00 98.00 169 HIS A CA 1
ATOM 1361 C C . HIS A 1 169 ? 6.447 8.136 9.886 1.00 98.00 169 HIS A C 1
ATOM 1363 O O . HIS A 1 169 ? 5.393 8.340 10.488 1.00 98.00 169 HIS A O 1
ATOM 1369 N N . ARG A 1 170 ? 6.472 8.028 8.551 1.00 97.94 170 ARG A N 1
ATOM 1370 C CA . ARG A 1 170 ? 5.269 8.138 7.710 1.00 97.94 170 ARG A CA 1
ATOM 1371 C C . ARG A 1 170 ? 4.243 7.046 8.021 1.00 97.94 170 ARG A C 1
ATOM 1373 O O . ARG A 1 170 ? 3.048 7.347 8.071 1.00 97.94 170 ARG A O 1
ATOM 1380 N N . LEU A 1 171 ? 4.684 5.810 8.255 1.00 98.44 171 LEU A N 1
ATOM 1381 C CA . LEU A 1 171 ? 3.809 4.717 8.690 1.00 98.44 171 LEU A CA 1
ATOM 1382 C C . LEU A 1 171 ? 3.180 5.024 10.055 1.00 98.44 171 LEU A C 1
ATOM 1384 O O . LEU A 1 171 ? 1.971 4.885 10.210 1.00 98.44 171 LEU A O 1
ATOM 1388 N N . GLU A 1 172 ? 3.951 5.526 11.018 1.00 98.19 172 GLU A N 1
ATOM 1389 C CA . GLU A 1 172 ? 3.428 5.911 12.333 1.00 98.19 172 GLU A CA 1
ATOM 1390 C C . GLU A 1 172 ? 2.407 7.056 12.243 1.00 98.19 172 GLU A C 1
ATOM 1392 O O . GLU A 1 172 ? 1.329 6.976 12.830 1.00 98.19 172 GLU A O 1
ATOM 1397 N N . GLN A 1 173 ? 2.674 8.079 11.429 1.00 98.00 173 GLN A N 1
ATOM 1398 C CA . GLN A 1 173 ? 1.698 9.136 11.148 1.00 98.00 173 GLN A CA 1
ATOM 1399 C C . GLN A 1 173 ? 0.411 8.570 10.529 1.00 98.00 173 GLN A C 1
ATOM 1401 O O . GLN A 1 173 ? -0.695 8.961 10.903 1.00 98.00 173 GLN A O 1
ATOM 1406 N N . THR A 1 174 ? 0.537 7.619 9.602 1.00 98.06 174 THR A N 1
ATOM 1407 C CA . THR A 1 174 ? -0.615 6.951 8.977 1.00 98.06 174 THR A CA 1
ATOM 1408 C C . THR A 1 174 ? -1.414 6.154 10.007 1.00 98.06 174 THR A C 1
ATOM 1410 O O . THR A 1 174 ? -2.639 6.252 10.043 1.00 98.06 174 THR A O 1
ATOM 1413 N N . TRP A 1 175 ? -0.734 5.432 10.898 1.00 98.06 175 TRP A N 1
ATOM 1414 C CA . TRP A 1 175 ? -1.344 4.666 11.984 1.00 98.06 175 TRP A CA 1
ATOM 1415 C C . TRP A 1 175 ? -2.144 5.547 12.950 1.00 98.06 175 TRP A C 1
ATOM 1417 O O . TRP A 1 175 ? -3.301 5.258 13.263 1.00 98.06 175 TRP A O 1
ATOM 1427 N N . GLN A 1 176 ? -1.571 6.676 13.368 1.00 97.19 176 GLN A N 1
ATOM 1428 C CA . GLN A 1 176 ? -2.237 7.636 14.252 1.00 97.19 176 GLN A CA 1
ATOM 1429 C C . GLN A 1 176 ? -3.485 8.246 13.607 1.00 97.19 176 GLN A C 1
ATOM 1431 O O . GLN A 1 176 ? -4.519 8.400 14.267 1.00 97.19 176 GLN A O 1
ATOM 1436 N N . LEU A 1 177 ? -3.422 8.556 12.311 1.00 96.56 177 LEU A N 1
ATOM 1437 C CA . LEU A 1 177 ? -4.576 9.045 11.561 1.00 96.56 177 LEU A CA 1
ATOM 1438 C C . LEU A 1 177 ? -5.661 7.964 11.430 1.00 96.56 177 LEU A C 1
ATOM 1440 O O . LEU A 1 177 ? -6.836 8.269 11.639 1.00 96.56 177 LEU A O 1
ATOM 1444 N N . CYS A 1 178 ? -5.283 6.706 11.169 1.00 97.19 178 CYS A N 1
ATOM 1445 C CA . CYS A 1 178 ? -6.218 5.578 11.124 1.00 97.19 178 CYS A CA 1
ATOM 1446 C C . CYS A 1 178 ? -6.985 5.444 12.443 1.00 97.19 178 CYS A C 1
ATOM 1448 O O . CYS A 1 178 ? -8.214 5.371 12.442 1.00 97.19 178 CYS A O 1
ATOM 1450 N N . HIS A 1 179 ? -6.278 5.475 13.574 1.00 94.88 179 HIS A N 1
ATOM 1451 C CA . HIS A 1 179 ? -6.902 5.405 14.894 1.00 94.88 179 HIS A CA 1
ATOM 1452 C C . HIS A 1 179 ? -7.760 6.625 15.221 1.00 94.88 179 HIS A C 1
ATOM 1454 O O . HIS A 1 179 ? -8.815 6.490 15.838 1.00 94.88 179 HIS A O 1
ATOM 1460 N N . SER A 1 180 ? -7.343 7.813 14.789 1.00 95.00 180 SER A N 1
ATOM 1461 C CA . SER A 1 180 ? -8.126 9.033 14.986 1.00 95.00 180 SER A CA 1
ATOM 1462 C C . SER A 1 180 ? -9.462 8.959 14.244 1.00 95.00 180 SER A C 1
ATOM 1464 O O . SER A 1 180 ? -10.509 9.240 14.832 1.00 95.00 180 SER A O 1
ATOM 1466 N N . LEU A 1 181 ? -9.446 8.516 12.981 1.00 95.56 181 LEU A N 1
ATOM 1467 C CA . LEU A 1 181 ? -10.664 8.338 12.191 1.00 95.56 181 LEU A CA 1
ATOM 1468 C C . LEU A 1 181 ? -11.531 7.202 12.742 1.00 95.56 181 LEU A C 1
ATOM 1470 O O . LEU A 1 181 ? -12.737 7.377 12.899 1.00 95.56 181 LEU A O 1
ATOM 1474 N N . TRP A 1 182 ? -10.920 6.074 13.108 1.00 94.62 182 TRP A N 1
ATOM 1475 C CA . TRP A 1 182 ? -11.600 4.964 13.775 1.00 94.62 182 TRP A CA 1
ATOM 1476 C C . TRP A 1 182 ? -12.375 5.428 15.007 1.00 94.62 182 TRP A C 1
ATOM 1478 O O . TRP A 1 182 ? -13.564 5.144 15.137 1.00 94.62 182 TRP A O 1
ATOM 1488 N N . ASN A 1 183 ? -11.723 6.196 15.881 1.00 91.19 183 ASN A N 1
ATOM 1489 C CA . ASN A 1 183 ? -12.339 6.705 17.099 1.00 91.19 183 ASN A CA 1
ATOM 1490 C C . ASN A 1 183 ? -13.536 7.608 16.800 1.00 91.19 183 ASN A C 1
ATOM 1492 O O . ASN A 1 183 ? -14.556 7.514 17.480 1.00 91.19 183 ASN A O 1
ATOM 1496 N N . LEU A 1 184 ? -13.446 8.455 15.773 1.00 92.88 184 LEU A N 1
ATOM 1497 C CA . LEU A 1 184 ? -14.551 9.318 15.360 1.00 92.88 184 LEU A CA 1
ATOM 1498 C C . LEU A 1 184 ? -15.741 8.504 14.831 1.00 92.88 184 LEU A C 1
ATOM 1500 O O . LEU A 1 184 ? -16.882 8.754 15.222 1.00 92.88 184 LEU A O 1
ATOM 1504 N N . VAL A 1 185 ? -15.472 7.502 13.994 1.00 92.44 185 VAL A N 1
ATOM 1505 C CA . VAL A 1 185 ? -16.494 6.642 13.379 1.00 92.44 185 VAL A CA 1
ATOM 1506 C C . VAL A 1 185 ? -17.188 5.777 14.428 1.00 92.44 185 VAL A C 1
ATOM 1508 O O . VAL A 1 185 ? -18.415 5.788 14.523 1.00 92.44 185 VAL A O 1
ATOM 1511 N N . VAL A 1 186 ? -16.423 5.071 15.264 1.00 90.38 186 VAL A N 1
ATOM 1512 C CA . VAL A 1 186 ? -16.973 4.214 16.326 1.00 90.38 186 VAL A CA 1
ATOM 1513 C C . VAL A 1 186 ? -17.741 5.032 17.353 1.00 90.38 186 VAL A C 1
ATOM 1515 O O . VAL A 1 186 ? -18.780 4.588 17.831 1.00 90.38 186 VAL A O 1
ATOM 1518 N N . LYS A 1 187 ? -17.293 6.254 17.652 1.00 86.94 187 LYS A N 1
ATOM 1519 C CA . LYS A 1 187 ? -18.049 7.168 18.505 1.00 86.94 187 LYS A CA 1
ATOM 1520 C C . LYS A 1 187 ? -19.382 7.568 17.876 1.00 86.94 187 LYS A C 1
ATOM 1522 O O . LYS A 1 187 ? -20.387 7.572 18.576 1.00 86.94 187 LYS A O 1
ATOM 1527 N N . GLY A 1 188 ? -19.411 7.878 16.580 1.00 89.44 188 GLY A N 1
ATOM 1528 C CA . GLY A 1 188 ? -20.658 8.140 15.854 1.00 89.44 188 GLY A CA 1
ATOM 1529 C C . GLY A 1 188 ? -21.632 6.961 15.930 1.00 89.44 188 GLY A C 1
ATOM 1530 O O . GLY A 1 188 ? -22.809 7.143 16.236 1.00 89.44 188 GLY A O 1
ATOM 1531 N N . LEU A 1 189 ? -21.119 5.746 15.729 1.00 87.62 189 LEU A N 1
ATOM 1532 C CA . LEU A 1 189 ? -21.893 4.508 15.847 1.00 87.62 189 LEU A CA 1
ATOM 1533 C C . LEU A 1 189 ? -22.420 4.289 17.271 1.00 87.62 189 LEU A C 1
ATOM 1535 O O . LEU A 1 189 ? -23.589 3.970 17.453 1.00 87.62 189 LEU A O 1
ATOM 1539 N N . ALA A 1 190 ? -21.585 4.497 18.290 1.00 86.50 190 ALA A N 1
ATOM 1540 C CA . ALA A 1 190 ? -21.993 4.346 19.683 1.00 86.50 190 ALA A CA 1
ATOM 1541 C C . ALA A 1 190 ? -23.079 5.363 20.066 1.00 86.50 190 ALA A C 1
ATOM 1543 O O . ALA A 1 190 ? -24.105 4.973 20.602 1.00 86.50 190 ALA A O 1
ATOM 1544 N N . MET A 1 191 ? -22.918 6.644 19.714 1.00 85.81 191 MET A N 1
ATOM 1545 C CA . MET A 1 191 ? -23.897 7.693 20.049 1.00 85.81 191 MET A CA 1
ATOM 1546 C C . MET A 1 191 ? -25.276 7.492 19.405 1.00 85.81 191 MET A C 1
ATOM 1548 O O . MET A 1 191 ? -26.249 8.081 19.862 1.00 85.81 191 MET A O 1
ATOM 1552 N N . THR A 1 192 ? -25.362 6.720 18.322 1.00 84.69 192 THR A N 1
ATOM 1553 C CA . THR A 1 192 ? -26.626 6.437 17.622 1.00 84.69 192 THR A CA 1
ATOM 1554 C C . THR A 1 192 ? -27.250 5.105 18.028 1.00 84.69 192 THR A C 1
ATOM 1556 O O . THR A 1 192 ? -28.436 4.899 17.787 1.00 84.69 192 THR A O 1
ATOM 1559 N N . SER A 1 193 ? -26.466 4.200 18.620 1.00 80.81 193 SER A N 1
ATOM 1560 C CA . SER A 1 193 ? -26.863 2.804 18.849 1.00 80.81 193 SER A CA 1
ATOM 1561 C C . SER A 1 193 ? -26.837 2.372 20.318 1.00 80.81 193 SER A C 1
ATOM 1563 O O . SER A 1 193 ? -27.218 1.236 20.604 1.00 80.81 193 SER A O 1
ATOM 1565 N N . CYS A 1 194 ? -26.328 3.207 21.225 1.00 79.75 194 CYS A N 1
ATOM 1566 C CA . CYS A 1 194 ? -26.027 2.839 22.606 1.00 79.75 194 CYS A CA 1
ATOM 1567 C C . CYS A 1 194 ? -26.361 3.976 23.580 1.00 79.75 194 CYS A C 1
ATOM 1569 O O 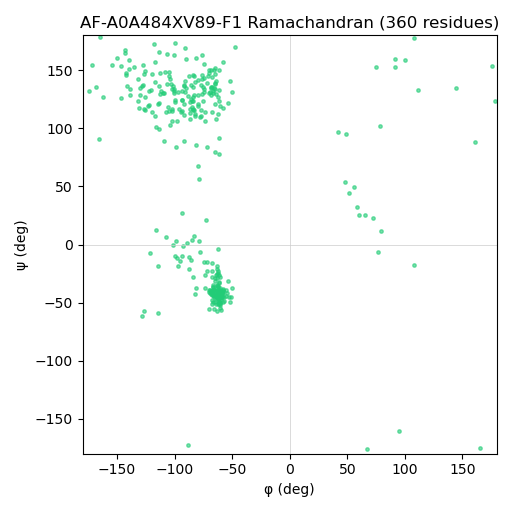. CYS A 1 194 ? -26.144 5.147 23.260 1.00 79.75 194 CYS A O 1
ATOM 1571 N N . ASP A 1 195 ? -26.814 3.608 24.779 1.00 79.06 195 ASP A N 1
ATOM 1572 C CA . ASP A 1 195 ? -27.025 4.526 25.899 1.00 79.06 195 ASP A CA 1
ATOM 1573 C C . ASP A 1 195 ? -25.768 4.645 26.783 1.00 79.06 195 ASP A C 1
ATOM 1575 O O . ASP A 1 195 ? -24.794 3.894 26.654 1.00 79.06 195 ASP A O 1
ATOM 1579 N N . ASP A 1 196 ? -25.768 5.616 27.701 1.00 73.19 196 ASP A N 1
ATOM 1580 C CA . ASP A 1 196 ? -24.674 5.798 28.659 1.00 73.19 196 ASP A CA 1
ATOM 1581 C C . ASP A 1 196 ? -24.514 4.547 29.544 1.00 73.19 196 ASP A C 1
ATOM 1583 O O . ASP A 1 196 ? -25.399 4.184 30.315 1.00 73.19 196 ASP A O 1
ATOM 1587 N N . GLY A 1 197 ? -23.338 3.918 29.466 1.00 76.25 197 GLY A N 1
ATOM 1588 C CA . GLY A 1 197 ? -23.008 2.685 30.187 1.00 76.25 197 GLY A CA 1
ATOM 1589 C C . GLY A 1 197 ? -22.928 1.453 29.288 1.00 76.25 197 GLY A C 1
ATOM 1590 O O . GLY A 1 197 ? -22.274 0.484 29.663 1.00 76.25 197 GLY A O 1
ATOM 1591 N N . ASP A 1 198 ? -23.491 1.499 28.083 1.00 81.19 198 ASP A N 1
ATOM 1592 C CA . ASP A 1 198 ? -23.464 0.373 27.155 1.00 81.19 198 ASP A CA 1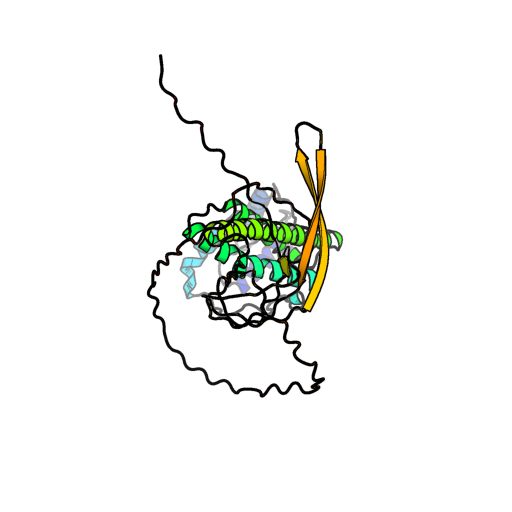
ATOM 1593 C C . ASP A 1 198 ? -22.069 0.106 26.574 1.00 81.19 198 ASP A C 1
ATOM 1595 O O . ASP A 1 198 ? -21.275 1.011 26.295 1.00 81.19 198 ASP A O 1
ATOM 1599 N N . LEU A 1 199 ? -21.792 -1.173 26.307 1.00 81.44 199 LEU A N 1
ATOM 1600 C CA . LEU A 1 199 ? -20.604 -1.612 25.582 1.00 81.44 199 LEU A CA 1
ATOM 1601 C C . LEU A 1 199 ? -20.965 -2.026 24.149 1.00 81.44 19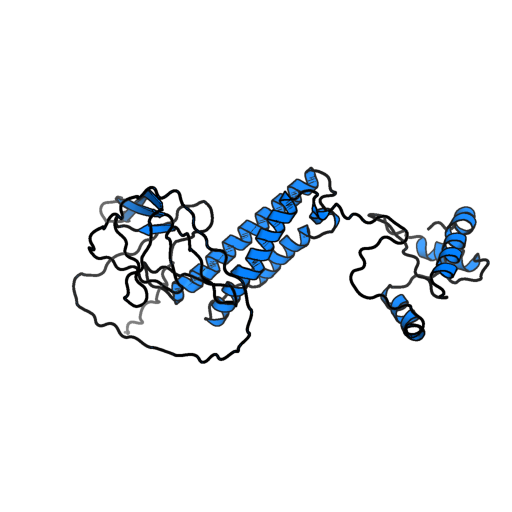9 LEU A C 1
ATOM 1603 O O . LEU A 1 199 ? -21.618 -3.050 23.915 1.00 81.44 199 LEU A O 1
ATOM 1607 N N . LEU A 1 200 ? -20.452 -1.270 23.175 1.00 84.44 200 LEU A N 1
ATOM 1608 C CA . LEU A 1 200 ? -20.533 -1.608 21.756 1.00 84.44 200 LEU A CA 1
ATOM 1609 C C . LEU A 1 200 ? -19.415 -2.587 21.368 1.00 84.44 200 LEU A C 1
ATOM 1611 O O . LEU A 1 200 ? -18.234 -2.244 21.378 1.00 84.44 200 LEU A O 1
ATOM 1615 N N . ILE A 1 201 ? -19.791 -3.801 20.957 1.00 83.94 201 ILE A N 1
ATOM 1616 C CA . ILE A 1 201 ? -18.862 -4.775 20.368 1.00 83.94 201 ILE A CA 1
ATOM 1617 C C . ILE A 1 201 ? -19.124 -4.880 18.869 1.00 83.94 201 ILE A C 1
ATOM 1619 O O . ILE A 1 201 ? -20.151 -5.408 18.435 1.00 83.94 201 ILE A O 1
ATOM 1623 N N . PHE A 1 202 ? -18.146 -4.443 18.081 1.00 80.19 202 PHE A N 1
ATOM 1624 C CA . PHE A 1 202 ? -18.208 -4.450 16.626 1.00 80.19 202 PHE A CA 1
ATOM 1625 C C . PHE A 1 202 ? -17.404 -5.609 16.022 1.00 80.19 202 PHE A C 1
ATOM 1627 O O . PHE A 1 202 ? -16.258 -5.876 16.394 1.00 80.19 202 PHE A O 1
ATOM 1634 N N . ASN A 1 203 ? -18.001 -6.317 15.061 1.00 85.00 203 ASN A N 1
ATOM 1635 C CA . ASN A 1 203 ? -17.293 -7.293 14.239 1.00 85.00 203 ASN A CA 1
ATOM 1636 C C . ASN A 1 203 ? -17.299 -6.836 12.782 1.00 85.00 203 ASN A C 1
ATOM 1638 O O . ASN A 1 203 ? -18.270 -7.066 12.070 1.00 85.00 203 ASN A O 1
ATOM 1642 N N . ALA A 1 204 ? -16.171 -6.274 12.367 1.00 81.12 204 ALA A N 1
ATOM 1643 C CA . ALA A 1 204 ? -15.922 -5.774 11.021 1.00 81.12 204 ALA A CA 1
ATOM 1644 C C . ALA A 1 204 ? -15.752 -6.873 9.952 1.00 81.12 204 ALA A C 1
ATOM 1646 O O . ALA A 1 204 ? -15.795 -6.595 8.760 1.00 81.12 204 ALA A O 1
ATOM 1647 N N . LEU A 1 205 ? -15.532 -8.126 10.366 1.00 80.88 205 LEU A N 1
ATOM 1648 C CA . LEU A 1 205 ? -15.283 -9.232 9.442 1.00 80.88 205 LEU A CA 1
ATOM 1649 C C . LEU A 1 205 ? -16.591 -9.766 8.836 1.00 80.88 205 LEU A C 1
ATOM 1651 O O . LEU A 1 205 ? -17.564 -9.933 9.578 1.00 80.88 205 LEU A O 1
ATOM 1655 N N . PRO A 1 206 ? -16.600 -10.146 7.544 1.00 78.25 206 PRO A N 1
ATOM 1656 C CA . PRO A 1 206 ? -17.797 -10.671 6.879 1.00 78.25 206 PRO A CA 1
ATOM 1657 C C . PRO A 1 206 ? -18.219 -12.043 7.426 1.00 78.25 206 PRO A C 1
ATOM 1659 O O . PRO A 1 206 ? -19.379 -12.436 7.341 1.00 78.25 206 PRO A O 1
ATOM 1662 N N . SER A 1 207 ? -17.285 -12.782 8.024 1.00 81.25 207 SER A N 1
ATOM 1663 C CA . SER A 1 207 ? -17.525 -14.120 8.549 1.00 81.25 207 SER A CA 1
ATOM 1664 C C . SER A 1 207 ? -17.985 -14.116 10.009 1.00 81.25 207 SER A C 1
ATOM 1666 O O . SER A 1 207 ? -17.780 -13.172 10.786 1.00 81.25 207 SER A O 1
ATOM 1668 N N . ARG A 1 208 ? -18.625 -15.219 10.421 1.00 81.94 208 ARG A N 1
ATOM 1669 C CA . ARG A 1 208 ? -18.946 -15.468 11.828 1.00 81.94 208 ARG A CA 1
ATOM 1670 C C . ARG A 1 208 ? -17.659 -15.763 12.602 1.00 81.94 208 ARG A C 1
ATOM 1672 O O . ARG A 1 208 ? -16.872 -16.614 12.215 1.00 81.94 208 ARG A O 1
ATOM 1679 N N . THR A 1 209 ? -17.475 -15.082 13.725 1.00 78.12 209 THR A N 1
ATOM 1680 C CA . THR A 1 209 ? -16.258 -15.128 14.538 1.00 78.12 209 THR A CA 1
ATOM 1681 C C . THR A 1 209 ? -16.608 -15.420 15.987 1.00 78.12 209 THR A C 1
ATOM 1683 O O . THR A 1 209 ? -17.560 -14.858 16.538 1.00 78.12 209 THR A O 1
ATOM 1686 N N . SER A 1 210 ? -15.822 -16.311 16.592 1.00 84.62 210 SER A N 1
ATOM 1687 C CA . SER A 1 210 ? -15.811 -16.583 18.026 1.00 84.62 210 SER A CA 1
ATOM 1688 C C . SER A 1 210 ? -14.410 -16.281 18.531 1.00 84.62 210 SER A C 1
ATOM 1690 O O . SER A 1 210 ? -13.451 -16.932 18.125 1.00 84.62 210 SER A O 1
ATOM 1692 N N . ARG A 1 211 ? -14.285 -15.254 19.368 1.00 78.69 211 ARG A N 1
ATOM 1693 C CA . ARG A 1 211 ? -13.009 -14.807 19.924 1.00 78.69 211 ARG A CA 1
ATOM 1694 C C . ARG A 1 211 ? -13.215 -14.271 21.326 1.00 78.69 211 ARG A C 1
ATOM 1696 O O . ARG A 1 211 ? -14.291 -13.773 21.642 1.00 78.69 211 ARG A O 1
ATOM 1703 N N . VAL A 1 212 ? -12.159 -14.351 22.122 1.00 82.00 212 VAL A N 1
ATOM 1704 C CA . VAL A 1 212 ? -12.087 -13.687 23.420 1.00 82.00 212 VAL A CA 1
ATOM 1705 C C . VAL A 1 212 ? -11.815 -12.209 23.167 1.00 82.00 212 VAL A C 1
ATOM 1707 O O . VAL A 1 212 ? -10.772 -11.862 22.615 1.00 82.00 212 VAL A O 1
ATOM 1710 N N . VAL A 1 213 ? -12.764 -11.349 23.530 1.00 81.94 213 VAL A N 1
ATOM 1711 C CA . VAL A 1 213 ? -12.628 -9.895 23.367 1.00 81.94 213 VAL A CA 1
ATOM 1712 C C . VAL A 1 213 ? -12.045 -9.302 24.630 1.00 81.94 213 VAL A C 1
ATOM 1714 O O . VAL A 1 213 ? -12.738 -9.267 25.638 1.00 81.94 213 VAL A O 1
ATOM 1717 N N . LYS A 1 214 ? -10.809 -8.815 24.533 1.00 83.81 214 LYS A N 1
ATOM 1718 C CA . LYS A 1 214 ? -10.128 -8.055 25.575 1.00 83.81 214 LYS A CA 1
ATOM 1719 C C . LYS A 1 214 ? -10.474 -6.572 25.437 1.00 83.81 214 LYS A C 1
ATOM 1721 O O . LYS A 1 214 ? -10.263 -6.009 24.369 1.00 83.81 214 LYS A O 1
ATOM 1726 N N . THR A 1 215 ? -11.025 -5.954 26.478 1.00 81.25 215 THR A N 1
ATOM 1727 C CA . THR A 1 215 ? -11.364 -4.520 26.464 1.00 81.25 215 THR A CA 1
ATOM 1728 C C . THR A 1 215 ? -11.378 -3.924 27.868 1.00 81.25 215 THR A C 1
ATOM 1730 O O . THR A 1 215 ? -11.613 -4.643 28.837 1.00 81.25 215 THR A O 1
ATOM 1733 N N . THR A 1 216 ? -11.142 -2.622 27.970 1.00 83.56 216 THR A N 1
ATOM 1734 C CA . THR A 1 216 ? -11.097 -1.863 29.223 1.00 83.56 216 THR A CA 1
ATOM 1735 C C . THR A 1 216 ? -12.412 -1.130 29.418 1.00 83.56 216 THR A C 1
ATOM 1737 O O . THR A 1 216 ? -12.876 -0.432 28.519 1.00 83.56 216 THR A O 1
ATOM 1740 N N . LEU A 1 217 ? -13.004 -1.267 30.601 1.00 81.06 217 LEU A N 1
ATOM 1741 C CA . LEU A 1 217 ? -14.198 -0.529 30.984 1.00 81.06 217 LEU A CA 1
ATOM 1742 C C . LEU A 1 217 ? -13.873 0.531 32.024 1.00 81.06 217 LEU A C 1
ATOM 1744 O O . LEU A 1 217 ? -13.009 0.338 32.879 1.00 81.06 217 LEU A O 1
ATOM 1748 N N . TYR A 1 218 ? -14.628 1.621 31.972 1.00 79.19 218 TYR A N 1
ATOM 1749 C CA . TYR A 1 218 ? -14.575 2.699 32.947 1.00 79.19 218 TYR A CA 1
ATOM 1750 C C . TYR A 1 218 ? -15.905 2.731 33.689 1.00 79.19 218 TYR A C 1
ATOM 1752 O O . TYR A 1 218 ? -16.953 2.895 33.068 1.00 79.19 218 TYR A O 1
ATOM 1760 N N . SER A 1 219 ? -15.860 2.575 35.009 1.00 77.25 219 SER A N 1
ATOM 1761 C CA . SER A 1 219 ? -17.037 2.643 35.871 1.00 77.25 219 SER A CA 1
ATOM 1762 C C . SER A 1 219 ? -16.824 3.632 37.011 1.00 77.25 219 SER A C 1
ATOM 1764 O O . SER A 1 219 ? -15.699 3.910 37.423 1.00 77.25 219 SER A O 1
ATOM 1766 N N . ARG A 1 220 ? -17.927 4.170 37.535 1.00 76.81 220 ARG A N 1
ATOM 1767 C CA . ARG A 1 220 ? -17.940 4.915 38.804 1.00 76.81 220 ARG A CA 1
ATOM 1768 C C . ARG A 1 220 ? -18.095 3.991 40.014 1.00 76.81 220 ARG A C 1
ATOM 1770 O O . ARG A 1 220 ? -17.905 4.441 41.137 1.00 76.81 220 ARG A O 1
ATOM 1777 N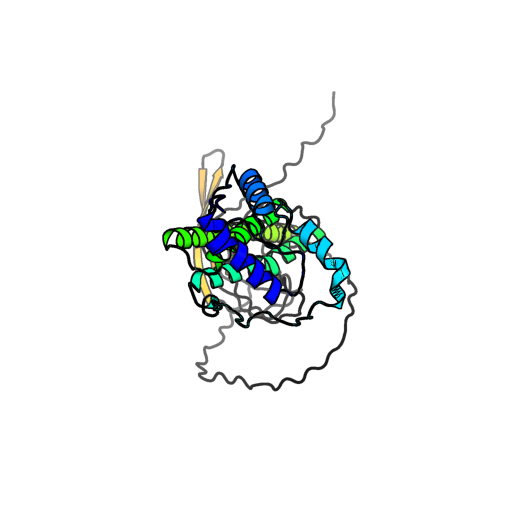 N . THR A 1 221 ? -18.465 2.733 39.782 1.00 76.88 221 THR A N 1
ATOM 1778 C CA . THR A 1 221 ? -18.706 1.716 40.808 1.00 76.88 221 THR A CA 1
ATOM 1779 C C . THR A 1 221 ? -17.664 0.608 40.738 1.00 76.88 221 THR A C 1
ATOM 1781 O O . THR A 1 221 ? -17.203 0.229 39.660 1.00 76.88 221 THR A O 1
ATOM 1784 N N . ASP A 1 222 ? -17.347 0.039 41.897 1.00 72.00 222 ASP A N 1
ATOM 1785 C CA . ASP A 1 222 ? -16.382 -1.054 42.053 1.00 72.00 222 ASP A CA 1
ATOM 1786 C C . ASP A 1 222 ? -16.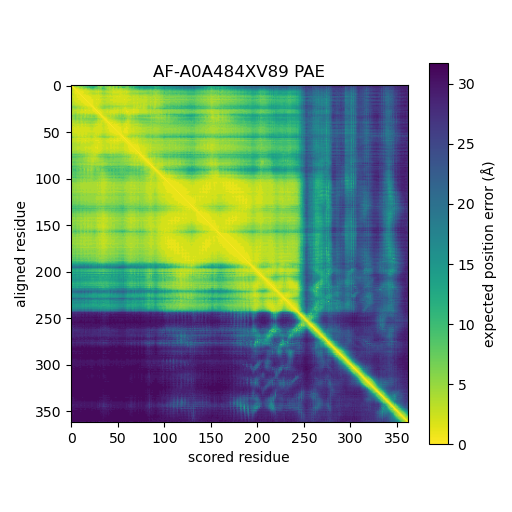871 -2.358 41.418 1.00 72.00 222 ASP A C 1
ATOM 1788 O O . ASP A 1 222 ? -16.076 -3.202 40.998 1.00 72.00 222 ASP A O 1
ATOM 1792 N N . ASN A 1 223 ? -18.190 -2.526 41.350 1.00 77.69 223 ASN A N 1
ATOM 1793 C CA . ASN A 1 223 ? -18.836 -3.712 40.820 1.00 77.69 223 ASN A CA 1
ATOM 1794 C C . ASN A 1 223 ? -19.547 -3.368 39.517 1.00 77.69 223 ASN A C 1
ATOM 1796 O O . ASN A 1 223 ? -20.282 -2.381 39.435 1.00 77.69 223 ASN A O 1
ATOM 1800 N N . ILE A 1 224 ? -19.312 -4.205 38.511 1.00 81.38 224 ILE A N 1
ATOM 1801 C CA . ILE A 1 224 ? -19.928 -4.123 37.193 1.00 81.38 224 ILE A CA 1
ATOM 1802 C C . ILE A 1 224 ? -20.568 -5.469 36.861 1.00 81.38 224 ILE A C 1
ATOM 1804 O O . ILE A 1 224 ? -20.049 -6.519 37.239 1.00 81.38 224 ILE A O 1
ATOM 1808 N N . ALA A 1 225 ? -21.679 -5.435 36.136 1.00 83.56 225 ALA A N 1
ATOM 1809 C CA . ALA A 1 225 ? -22.311 -6.609 35.558 1.00 83.56 225 ALA A CA 1
ATOM 1810 C C . ALA A 1 225 ? -22.590 -6.333 34.079 1.00 83.56 225 ALA A C 1
ATOM 1812 O O . ALA A 1 225 ? -23.082 -5.267 33.717 1.00 83.56 225 ALA A O 1
ATOM 1813 N N . LEU A 1 226 ? -22.264 -7.297 33.220 1.00 81.25 226 LEU A N 1
ATOM 1814 C CA . LEU A 1 226 ? -22.571 -7.221 31.797 1.00 81.25 226 LEU A CA 1
ATOM 1815 C C . LEU A 1 226 ? -23.796 -8.058 31.506 1.00 81.25 226 LEU A C 1
ATOM 1817 O O . LEU A 1 226 ? -23.870 -9.215 31.920 1.00 81.25 226 LEU A O 1
ATOM 1821 N N . THR A 1 227 ? -24.724 -7.496 30.745 1.00 83.50 227 THR A N 1
ATOM 1822 C CA . THR A 1 227 ? -25.896 -8.226 30.279 1.00 83.50 227 THR A CA 1
ATOM 1823 C C . THR A 1 227 ? -26.005 -8.136 28.762 1.00 83.50 227 THR A C 1
ATOM 1825 O O . THR A 1 227 ? -25.563 -7.170 28.156 1.00 83.50 227 THR A O 1
ATOM 1828 N N . HIS A 1 228 ? -26.562 -9.163 28.127 1.00 79.38 228 HIS A N 1
ATOM 1829 C CA . HIS A 1 228 ? -26.922 -9.174 26.712 1.00 79.38 228 HIS A CA 1
ATOM 1830 C C . HIS A 1 228 ? -28.384 -9.585 26.599 1.00 79.38 228 HIS A C 1
ATOM 1832 O O . HIS A 1 228 ? -28.724 -10.714 26.962 1.00 79.38 228 HIS A O 1
ATOM 1838 N N . GLN A 1 229 ? -29.247 -8.702 26.088 1.00 80.25 229 GLN A N 1
ATOM 1839 C CA . GLN A 1 229 ? -30.687 -8.982 25.962 1.00 80.25 229 GLN A CA 1
ATOM 1840 C C . GLN A 1 229 ? -31.296 -9.468 27.295 1.00 80.25 229 GLN A C 1
ATOM 1842 O O . GLN A 1 229 ? -31.995 -10.478 27.344 1.00 80.25 229 GLN A O 1
ATOM 1847 N N . GLY A 1 230 ? -30.929 -8.801 28.397 1.00 78.50 230 GLY A N 1
ATOM 1848 C CA . GLY A 1 230 ? -31.370 -9.130 29.757 1.00 78.50 230 GLY A CA 1
ATOM 1849 C C . GLY A 1 230 ? -30.686 -10.340 30.407 1.00 78.50 230 GLY A C 1
ATOM 1850 O O . GLY A 1 230 ? -30.897 -10.587 31.589 1.00 78.50 230 GLY A O 1
ATOM 1851 N N . LYS A 1 231 ? -29.843 -11.094 29.686 1.00 80.56 231 LYS A N 1
ATOM 1852 C CA . LYS A 1 231 ? -29.126 -12.253 30.245 1.00 80.56 231 LYS A CA 1
ATOM 1853 C C . LYS A 1 231 ? -27.736 -11.856 30.742 1.00 80.56 231 LYS A C 1
ATOM 1855 O O . LYS A 1 231 ? -27.006 -11.225 29.976 1.00 80.56 231 LYS A O 1
ATOM 1860 N N . PRO A 1 232 ? -27.326 -12.246 31.961 1.00 82.69 232 PRO A N 1
ATOM 1861 C CA . PRO A 1 232 ? -25.991 -11.948 32.459 1.00 82.69 232 PRO A CA 1
ATOM 1862 C C . PRO A 1 232 ? -24.928 -12.665 31.624 1.00 82.69 232 PRO A C 1
ATOM 1864 O O . PRO A 1 232 ? -25.078 -13.833 31.256 1.00 82.69 232 PRO A O 1
ATOM 1867 N N . LEU A 1 233 ? -23.843 -11.957 31.333 1.00 84.00 233 LEU A N 1
ATOM 1868 C CA . LEU A 1 233 ? -22.673 -12.501 30.668 1.00 84.00 233 LEU A CA 1
ATOM 1869 C C . LEU A 1 233 ? -21.573 -12.789 31.673 1.00 84.00 233 LEU A C 1
ATOM 1871 O O . LEU A 1 233 ? -21.242 -11.968 32.525 1.00 84.00 233 LEU A O 1
ATOM 1875 N N . THR A 1 234 ? -20.950 -13.948 31.508 1.00 83.88 234 THR A N 1
ATOM 1876 C CA . THR A 1 234 ? -19.745 -14.304 32.246 1.00 83.88 234 THR A CA 1
ATOM 1877 C C . THR A 1 234 ? -18.552 -13.558 31.669 1.00 83.88 234 THR A C 1
ATOM 1879 O O . THR A 1 234 ? -18.300 -13.628 30.463 1.00 83.88 234 THR A O 1
ATOM 1882 N N . PHE A 1 235 ? -17.792 -12.903 32.534 1.00 83.19 235 PHE A N 1
ATOM 1883 C CA . PHE A 1 235 ? -16.515 -12.295 32.199 1.00 83.19 235 PHE A CA 1
ATOM 1884 C C . PHE A 1 235 ? -15.541 -12.457 33.365 1.00 83.19 235 PHE A C 1
ATOM 1886 O O . PHE A 1 235 ? -15.925 -12.781 34.485 1.00 83.19 235 PHE A O 1
ATOM 1893 N N . GLU A 1 236 ? -14.272 -12.223 33.073 1.00 82.00 236 GLU A N 1
ATOM 1894 C CA . GLU A 1 236 ? -13.178 -12.211 34.035 1.00 82.00 236 GLU A CA 1
ATOM 1895 C C . GLU A 1 236 ? -12.593 -10.798 34.048 1.00 82.00 236 GLU A C 1
ATOM 1897 O O . GLU A 1 236 ? -12.504 -10.181 32.987 1.00 82.00 236 GLU A O 1
ATOM 1902 N N . VAL A 1 237 ? -12.240 -10.283 35.227 1.00 82.94 237 VAL A N 1
ATOM 1903 C CA . VAL A 1 237 ? -11.518 -9.012 35.374 1.00 82.94 237 VAL A CA 1
ATOM 1904 C C . VAL A 1 237 ? -10.042 -9.352 35.511 1.00 82.94 237 VAL A C 1
ATOM 1906 O O . VAL A 1 237 ? -9.669 -10.021 36.472 1.00 82.94 237 VAL A O 1
ATOM 1909 N N . LEU A 1 238 ? -9.213 -8.923 34.558 1.00 80.50 238 LEU A N 1
ATOM 1910 C CA . LEU A 1 238 ? -7.776 -9.218 34.609 1.00 80.50 238 LEU A CA 1
ATOM 1911 C C . LEU A 1 238 ? -7.018 -8.240 35.505 1.00 80.50 238 LEU A C 1
ATOM 1913 O O . LEU A 1 238 ? -6.141 -8.648 36.259 1.00 80.50 238 LEU A O 1
ATOM 1917 N N . THR A 1 239 ? -7.341 -6.952 35.406 1.00 80.50 239 THR A N 1
ATOM 1918 C CA . THR A 1 239 ? -6.691 -5.881 36.169 1.00 80.50 239 THR A CA 1
ATOM 1919 C C . THR A 1 239 ? -7.730 -4.877 36.643 1.00 80.50 239 THR A C 1
ATOM 1921 O O . THR A 1 239 ? -8.779 -4.713 36.019 1.00 80.50 239 THR A O 1
ATOM 1924 N N . ARG A 1 240 ? -7.471 -4.211 37.769 1.00 78.69 240 ARG A N 1
ATOM 1925 C CA . ARG A 1 240 ? -8.314 -3.124 38.271 1.00 78.69 240 ARG A CA 1
ATOM 1926 C C . ARG A 1 240 ? -7.430 -2.012 38.796 1.00 78.69 240 ARG A C 1
ATOM 1928 O O . ARG A 1 240 ? -6.573 -2.271 39.635 1.00 78.69 240 ARG A O 1
ATOM 1935 N N . GLU A 1 241 ? -7.682 -0.794 38.339 1.00 80.00 241 GLU A N 1
ATOM 1936 C CA . GLU A 1 241 ? -6.962 0.385 38.806 1.00 80.00 241 GLU A CA 1
ATOM 1937 C C . GLU A 1 241 ? -7.958 1.490 39.159 1.00 80.00 241 GLU A C 1
ATOM 1939 O O . GLU A 1 241 ? -8.989 1.678 38.508 1.00 80.00 241 GLU A O 1
ATOM 1944 N N . THR A 1 242 ? -7.661 2.229 40.223 1.00 76.50 242 THR A N 1
ATOM 1945 C CA . THR A 1 242 ? -8.445 3.403 40.602 1.00 76.50 242 THR A CA 1
ATOM 1946 C C . THR A 1 242 ? -7.778 4.623 39.996 1.00 76.50 242 THR A C 1
ATOM 1948 O O . THR A 1 242 ? -6.665 4.984 40.372 1.00 76.50 242 THR A O 1
ATOM 1951 N N . LEU A 1 243 ? -8.467 5.270 39.063 1.00 71.62 243 LEU A N 1
ATOM 1952 C CA . LEU A 1 243 ? -8.017 6.508 38.455 1.00 71.62 243 LEU A CA 1
ATOM 1953 C C . LEU A 1 243 ? -8.568 7.712 39.234 1.00 71.62 243 LEU A C 1
ATOM 1955 O O . LEU A 1 243 ? -9.762 7.746 39.568 1.00 71.62 243 LEU A O 1
ATOM 1959 N N . PRO A 1 244 ? -7.742 8.745 39.486 1.00 65.50 244 PRO A N 1
ATOM 1960 C CA . PRO A 1 244 ? -8.241 10.022 39.967 1.00 65.50 244 PRO A CA 1
ATOM 1961 C C . PRO A 1 244 ? -9.125 10.611 38.865 1.00 65.50 244 PRO A C 1
ATOM 1963 O O . PRO A 1 244 ? -8.645 11.031 37.815 1.00 65.50 244 PRO A O 1
ATOM 1966 N N . GLY A 1 245 ? -10.440 10.629 39.077 1.00 53.44 245 GLY A N 1
ATOM 1967 C CA . GLY A 1 245 ? -11.436 11.007 38.073 1.00 53.44 245 GLY A CA 1
ATOM 1968 C C . GLY A 1 245 ? -11.494 12.503 37.751 1.00 53.44 245 GLY A C 1
ATOM 1969 O O . GLY A 1 245 ? -12.514 12.989 37.265 1.00 53.44 245 GLY A O 1
ATOM 1970 N N . GLY A 1 246 ? -10.419 13.239 38.041 1.00 52.97 246 GLY A N 1
ATOM 1971 C CA . GLY A 1 246 ? -10.365 14.693 37.996 1.00 52.97 246 GLY A CA 1
ATOM 1972 C C . GLY A 1 246 ? -11.243 15.362 39.060 1.00 52.97 246 GLY A C 1
ATOM 1973 O O . GLY A 1 246 ? -11.847 14.717 39.920 1.00 52.97 246 GLY A O 1
ATOM 1974 N N . SER A 1 247 ? -11.295 16.693 39.006 1.00 39.31 247 SER A N 1
ATOM 1975 C CA . SER A 1 247 ? 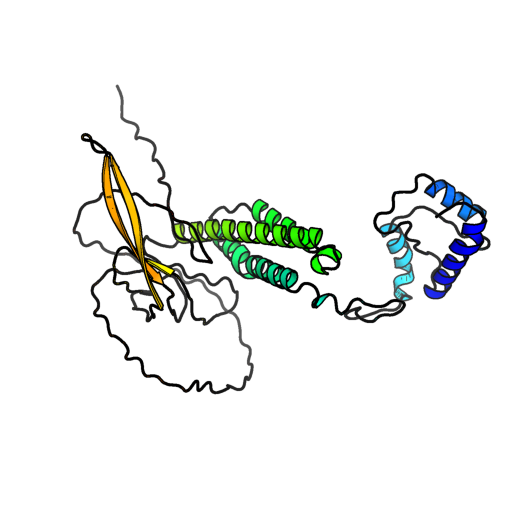-12.198 17.517 39.816 1.00 39.31 247 SER A CA 1
ATOM 1976 C C . SER A 1 247 ? -13.288 18.126 38.934 1.00 39.31 247 SER A C 1
ATOM 1978 O O . SER A 1 247 ? -13.007 18.717 37.886 1.00 39.31 247 SER A O 1
ATOM 1980 N N . VAL A 1 248 ? -14.543 17.993 39.363 1.00 40.34 248 VAL A N 1
ATOM 1981 C CA . VAL A 1 248 ? -15.664 18.739 38.781 1.00 40.34 248 VAL A CA 1
ATOM 1982 C C . VAL A 1 24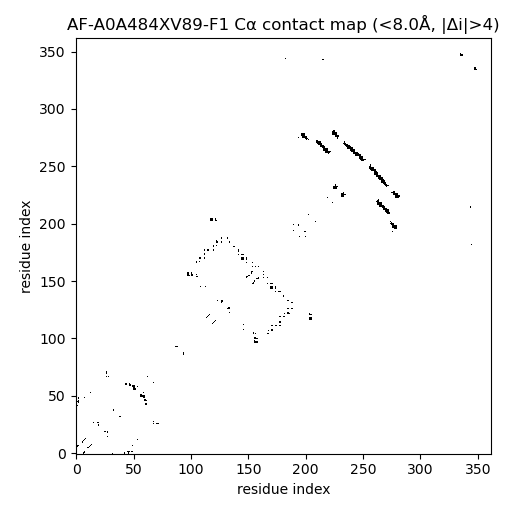8 ? -15.689 20.100 39.468 1.00 40.34 248 VAL A C 1
ATOM 1984 O O . VAL A 1 248 ? -15.865 20.173 40.683 1.00 40.34 248 VAL A O 1
ATOM 1987 N N . ILE A 1 249 ? -15.458 21.168 38.700 1.00 37.81 249 ILE A N 1
ATOM 1988 C CA . ILE A 1 249 ? -15.639 22.547 39.165 1.00 37.81 249 ILE A CA 1
ATOM 1989 C C . ILE A 1 249 ? -17.099 22.891 38.911 1.00 37.81 249 ILE A C 1
ATOM 1991 O O . ILE A 1 249 ? -17.529 22.938 37.758 1.00 37.81 249 ILE A O 1
ATOM 1995 N N . SER A 1 250 ? -17.855 23.079 39.986 1.00 39.09 250 SER A N 1
ATOM 1996 C CA . SER A 1 250 ? -19.221 23.594 39.911 1.00 39.09 250 SER A CA 1
ATOM 1997 C C . SER A 1 250 ? -19.170 25.084 40.241 1.00 39.09 250 SER A C 1
ATOM 1999 O O . SER A 1 250 ? -18.658 25.451 41.300 1.00 39.09 250 SER A O 1
ATOM 2001 N N . LEU A 1 251 ? -19.647 25.930 39.327 1.00 36.19 251 LEU A N 1
ATOM 2002 C CA . LEU A 1 251 ? -19.776 27.372 39.545 1.00 36.19 251 LEU A CA 1
ATOM 2003 C C . LEU A 1 251 ? -21.073 27.633 40.316 1.00 36.19 251 LEU A C 1
ATOM 2005 O O . LEU A 1 251 ? -22.159 27.400 39.788 1.00 36.19 251 LEU A O 1
ATOM 2009 N N . GLY A 1 252 ? -20.949 28.079 41.565 1.00 46.66 252 GLY A N 1
ATOM 2010 C CA . GLY A 1 252 ? -22.050 28.619 42.361 1.00 46.66 252 GLY A CA 1
ATOM 2011 C C . GLY A 1 252 ? -21.835 30.105 42.647 1.00 46.66 252 GLY A C 1
ATOM 2012 O O . GLY A 1 252 ? -20.724 30.615 42.512 1.00 46.66 252 GLY A O 1
ATOM 2013 N N . SER A 1 253 ? -22.885 30.792 43.095 1.00 47.84 253 SER A N 1
ATOM 2014 C CA . SER A 1 253 ? -22.878 32.222 43.454 1.00 47.84 253 SER A CA 1
ATOM 2015 C C . SER A 1 253 ? -21.949 32.594 44.626 1.00 47.84 253 SER A C 1
ATOM 2017 O O . SER A 1 253 ? -21.800 33.770 44.929 1.00 47.84 253 SER A O 1
ATOM 2019 N N . GLN A 1 254 ? -21.303 31.612 45.262 1.00 44.28 254 GLN A N 1
ATOM 2020 C CA . GLN A 1 254 ? -20.354 31.763 46.376 1.00 44.28 254 GLN A CA 1
ATOM 2021 C C . GLN A 1 254 ? -18.924 31.291 46.007 1.00 44.28 254 GLN A C 1
ATOM 2023 O O . GLN A 1 254 ? -18.080 31.118 46.881 1.00 44.28 254 GLN A O 1
ATOM 2028 N N . GLY A 1 255 ? -18.631 31.049 44.719 1.00 41.56 255 GLY A N 1
ATOM 2029 C CA . GLY A 1 255 ? -17.312 30.618 44.232 1.00 41.56 255 GLY A CA 1
ATOM 2030 C C . GLY A 1 255 ? -17.225 29.152 43.777 1.00 41.56 255 GLY A C 1
ATOM 2031 O O . GLY A 1 255 ? -18.196 28.394 43.801 1.00 41.56 255 GLY A O 1
ATOM 2032 N N . ASN A 1 256 ? -16.039 28.762 43.292 1.00 32.31 256 ASN A N 1
ATOM 2033 C CA . ASN A 1 256 ? -15.769 27.454 42.683 1.00 32.31 256 ASN A CA 1
ATOM 2034 C C . ASN A 1 256 ? -15.708 26.328 43.729 1.00 32.31 256 ASN A C 1
ATOM 2036 O O . ASN A 1 256 ? -14.746 26.242 44.491 1.00 32.31 256 ASN A O 1
ATOM 2040 N N . VAL A 1 257 ? -16.654 25.385 43.691 1.00 37.25 257 VAL A N 1
ATOM 2041 C CA . VAL A 1 257 ? -16.592 24.165 44.513 1.00 37.25 257 VAL A CA 1
ATOM 2042 C C . VAL A 1 257 ? -15.939 23.041 43.706 1.00 37.25 257 VAL A C 1
ATOM 2044 O O . VAL A 1 257 ? -16.492 22.583 42.702 1.00 37.25 257 VAL A O 1
ATOM 2047 N N . LYS A 1 258 ? -14.758 22.580 44.145 1.00 33.88 258 LYS A N 1
ATOM 2048 C CA . LYS A 1 258 ? -14.089 21.380 43.612 1.00 33.88 258 LYS A CA 1
ATOM 2049 C C . LYS A 1 258 ? -14.625 20.137 44.320 1.00 33.88 258 LYS A C 1
ATOM 2051 O O . LYS A 1 258 ? -14.425 19.986 45.521 1.00 33.88 258 LYS A O 1
ATOM 2056 N N . ARG A 1 259 ? -15.242 19.211 43.578 1.00 37.09 259 ARG A N 1
ATOM 2057 C CA . ARG A 1 259 ? -15.577 17.867 44.088 1.00 37.09 259 ARG A CA 1
ATOM 2058 C C . ARG A 1 259 ? -14.701 16.797 43.419 1.00 37.09 259 ARG A C 1
ATOM 2060 O O . ARG A 1 259 ? -14.595 16.815 42.188 1.00 37.09 259 ARG A O 1
ATOM 2067 N N . PRO A 1 260 ? -14.063 15.890 44.183 1.00 30.50 260 PRO A N 1
ATOM 2068 C CA . PRO A 1 260 ? -13.276 14.796 43.619 1.00 30.50 260 PRO A CA 1
ATOM 2069 C C . PRO A 1 260 ? -14.191 13.703 43.041 1.00 30.50 260 PRO A C 1
ATOM 2071 O O . PRO A 1 260 ? -15.144 13.281 43.694 1.00 30.50 260 PRO A O 1
ATOM 2074 N N . CYS A 1 261 ? -13.894 13.216 41.833 1.00 35.88 261 CYS A N 1
ATOM 2075 C CA . CYS A 1 261 ? -14.539 12.030 41.262 1.00 35.88 261 CYS A CA 1
ATOM 2076 C C . CYS A 1 261 ? -13.607 10.815 41.357 1.00 35.88 261 CYS A C 1
ATOM 2078 O O . CYS A 1 261 ? -12.413 10.921 41.085 1.00 35.88 261 CYS A O 1
ATOM 2080 N N . ARG A 1 262 ? -14.151 9.645 41.709 1.00 32.34 262 ARG A N 1
ATOM 2081 C CA . ARG A 1 262 ? -13.449 8.355 41.615 1.00 32.34 262 ARG A CA 1
ATOM 2082 C C . ARG A 1 262 ? -13.851 7.667 40.311 1.00 32.34 262 ARG A C 1
ATOM 2084 O O . ARG A 1 262 ? -15.036 7.606 39.990 1.00 32.34 262 ARG A O 1
ATOM 2091 N N . LEU A 1 263 ? -12.870 7.189 39.554 1.00 34.06 263 LEU A N 1
ATOM 2092 C CA . LEU A 1 263 ? -13.062 6.375 38.356 1.00 34.06 263 LEU A CA 1
ATOM 2093 C C . LEU A 1 263 ? -12.351 5.046 38.589 1.00 34.06 263 LEU A C 1
ATOM 2095 O O . LEU A 1 263 ? -11.215 5.027 39.046 1.00 34.06 263 LEU A O 1
ATOM 2099 N N . ILE A 1 264 ? -13.015 3.939 38.296 1.00 37.16 264 ILE A N 1
ATOM 2100 C CA . ILE A 1 264 ? -12.447 2.599 38.420 1.00 37.16 264 ILE A CA 1
ATOM 2101 C C . ILE A 1 264 ? -12.343 2.034 37.017 1.00 37.16 264 ILE A C 1
ATOM 2103 O O . ILE A 1 264 ? -13.339 1.949 36.291 1.00 37.16 264 ILE A O 1
ATOM 2107 N N . THR A 1 265 ? -11.132 1.665 36.619 1.00 35.69 265 THR A N 1
ATOM 2108 C CA . THR A 1 265 ? -10.923 0.857 35.427 1.00 35.69 265 THR A CA 1
ATOM 2109 C C . THR A 1 265 ? -11.087 -0.602 35.815 1.00 35.69 265 THR A C 1
ATOM 2111 O O . THR A 1 265 ? -10.428 -1.109 36.720 1.00 35.69 265 THR A O 1
ATOM 2114 N N . ALA A 1 266 ? -11.992 -1.294 35.135 1.00 36.16 266 ALA A N 1
ATOM 2115 C CA . ALA A 1 266 ? -12.022 -2.747 35.141 1.00 36.16 266 ALA A CA 1
ATOM 2116 C C . ALA A 1 266 ? -11.404 -3.195 33.816 1.00 36.16 266 ALA A C 1
ATOM 2118 O O . ALA A 1 266 ? -11.972 -3.010 32.737 1.00 36.16 266 ALA A O 1
ATOM 2119 N N . GLY A 1 267 ? -10.182 -3.699 33.901 1.00 33.84 267 GLY A N 1
ATOM 2120 C CA . GLY A 1 267 ? -9.385 -4.144 32.779 1.00 33.84 267 GLY A CA 1
ATOM 2121 C C . GLY A 1 267 ? -9.828 -5.505 32.259 1.00 33.84 267 GLY A C 1
ATOM 2122 O O . GLY A 1 267 ? -10.059 -6.453 33.009 1.00 33.84 267 GLY A O 1
ATOM 2123 N N . THR A 1 268 ? -9.861 -5.572 30.934 1.00 33.50 268 THR A N 1
ATOM 2124 C CA . THR A 1 268 ? -9.895 -6.755 30.077 1.00 33.50 268 THR A CA 1
ATOM 2125 C C . THR A 1 268 ? -10.928 -7.818 30.427 1.00 33.50 268 THR A C 1
ATOM 2127 O O . THR A 1 268 ? -10.670 -8.753 31.170 1.00 33.50 268 THR A O 1
ATOM 2130 N N . LEU A 1 269 ? -12.073 -7.741 29.762 1.00 32.00 269 LEU A N 1
ATOM 2131 C CA . LEU A 1 269 ? -13.101 -8.774 29.821 1.00 32.00 269 LEU A CA 1
ATOM 2132 C C . LEU A 1 269 ? -12.698 -10.019 29.010 1.00 32.00 269 LEU A C 1
ATOM 2134 O O . LEU A 1 269 ? -11.932 -9.940 28.055 1.00 32.00 269 LEU A O 1
ATOM 2138 N N . ARG A 1 270 ? -13.248 -11.187 29.352 1.00 28.84 270 ARG A N 1
ATOM 2139 C CA . ARG A 1 270 ? -13.329 -12.345 28.446 1.00 28.84 270 ARG A CA 1
ATOM 2140 C C . ARG A 1 270 ? -14.778 -12.533 28.037 1.00 28.84 270 ARG A C 1
ATOM 2142 O O . ARG A 1 270 ? -15.509 -13.263 28.695 1.00 28.84 270 ARG A O 1
ATOM 2149 N N . CYS A 1 271 ? -15.203 -11.891 26.955 1.00 30.56 271 CYS A N 1
ATOM 2150 C CA . CYS A 1 271 ? -16.559 -12.099 26.460 1.00 30.56 271 CYS A CA 1
ATOM 2151 C C . CYS A 1 271 ? -16.606 -13.275 25.474 1.00 30.56 271 CYS A C 1
ATOM 2153 O O . CYS A 1 271 ? -15.835 -13.320 24.512 1.00 30.56 271 CYS A O 1
ATOM 2155 N N . TRP A 1 272 ? -17.517 -14.221 25.712 1.00 28.83 272 TRP A N 1
ATOM 2156 C CA . TRP A 1 272 ? -17.904 -15.247 24.749 1.00 28.83 272 TRP A CA 1
ATOM 2157 C C . TRP A 1 272 ? -19.251 -14.844 24.142 1.00 28.83 272 TRP A C 1
ATOM 2159 O O . TRP A 1 272 ? -20.261 -14.856 24.835 1.00 28.83 272 TRP A O 1
ATOM 2169 N N . ARG A 1 273 ? -19.247 -14.569 22.830 1.00 26.41 273 ARG A N 1
ATOM 2170 C CA . ARG A 1 273 ? -20.373 -14.159 21.955 1.00 26.41 273 ARG A CA 1
ATOM 2171 C C . ARG A 1 273 ? -20.610 -12.647 21.787 1.00 26.41 273 ARG A C 1
ATOM 2173 O O . ARG A 1 273 ? -20.197 -11.820 22.580 1.00 26.41 273 ARG A O 1
ATOM 2180 N N . ARG A 1 274 ? -21.195 -12.345 20.618 1.00 30.27 274 ARG A N 1
ATOM 2181 C CA . ARG A 1 274 ? -21.362 -11.040 19.948 1.00 30.27 274 ARG A CA 1
ATOM 2182 C C . ARG A 1 274 ? -22.547 -10.222 20.490 1.00 30.27 274 ARG A C 1
ATOM 2184 O O . ARG A 1 274 ? -23.531 -10.843 20.876 1.00 30.27 274 ARG A O 1
ATOM 2191 N N . ARG A 1 275 ? -22.490 -8.901 20.218 1.00 41.44 275 ARG A N 1
ATOM 2192 C CA . ARG A 1 275 ? -23.540 -7.840 20.216 1.00 41.44 275 ARG A CA 1
ATOM 2193 C C . ARG A 1 275 ? -23.597 -6.945 21.458 1.00 41.44 275 ARG A C 1
ATOM 2195 O O . ARG A 1 275 ? -23.045 -7.310 22.483 1.00 41.44 275 ARG A O 1
ATOM 2202 N N . CYS A 1 276 ? -24.203 -5.761 21.280 1.00 30.70 276 CYS A N 1
ATOM 2203 C CA . CYS A 1 276 ? -24.295 -4.659 22.243 1.00 30.70 276 CYS A CA 1
ATOM 2204 C C . CYS A 1 276 ? -24.790 -5.124 23.609 1.00 30.70 276 CYS A C 1
ATOM 2206 O O . CYS A 1 276 ? -25.783 -5.851 23.700 1.00 30.70 276 CYS A O 1
ATOM 2208 N N . LEU A 1 277 ? -24.070 -4.705 24.644 1.00 38.53 277 LEU A N 1
ATOM 2209 C CA . LEU A 1 277 ? -24.262 -5.168 26.009 1.00 38.53 277 LEU A CA 1
ATOM 2210 C C . LEU A 1 277 ? -24.683 -4.004 26.894 1.00 38.53 277 LEU A C 1
ATOM 2212 O O . LEU A 1 277 ? -23.837 -3.144 27.151 1.00 38.53 277 LEU A O 1
ATOM 2216 N N . PRO A 1 278 ? -25.935 -3.982 27.376 1.00 33.28 278 PRO A N 1
ATOM 2217 C CA . PRO A 1 278 ? -26.306 -3.067 28.434 1.00 33.28 278 PRO A CA 1
ATOM 2218 C C . PRO A 1 278 ? -25.578 -3.402 29.736 1.00 33.28 278 PRO A C 1
ATOM 2220 O O . PRO A 1 278 ? -25.477 -4.569 30.149 1.00 33.28 278 PRO A O 1
ATOM 2223 N N . LEU A 1 279 ? -25.057 -2.361 30.381 1.00 32.06 279 LEU A N 1
ATOM 2224 C CA . LEU A 1 279 ? -24.383 -2.445 31.672 1.00 32.06 279 LEU A CA 1
ATOM 2225 C C . LEU A 1 279 ? -25.390 -2.065 32.755 1.00 32.06 279 LEU A C 1
ATOM 2227 O O . LEU A 1 279 ? -25.772 -0.908 32.895 1.00 32.06 279 LEU A O 1
ATOM 2231 N N . ALA A 1 280 ? -25.859 -3.062 33.499 1.00 31.91 280 ALA A N 1
ATOM 2232 C CA . ALA A 1 280 ? -26.806 -2.842 34.583 1.00 31.91 280 ALA A CA 1
ATOM 2233 C C . ALA A 1 280 ? -26.051 -2.607 35.898 1.00 31.91 280 ALA A C 1
ATOM 2235 O O . ALA A 1 280 ? -25.167 -3.382 36.272 1.00 31.91 280 ALA A O 1
ATOM 2236 N N . THR A 1 281 ? -26.427 -1.556 36.624 1.00 29.81 281 THR A N 1
ATOM 2237 C CA . THR A 1 281 ? -26.015 -1.333 38.013 1.00 29.81 281 THR A CA 1
ATOM 2238 C C . THR A 1 281 ? -26.984 -2.053 38.946 1.00 29.81 281 THR A C 1
ATOM 2240 O O . THR A 1 281 ? -28.165 -1.716 38.989 1.00 29.81 281 THR A O 1
ATOM 2243 N N . GLY A 1 282 ? -26.500 -3.034 39.704 1.00 31.73 282 GLY A N 1
ATOM 2244 C CA . GLY A 1 282 ? -27.290 -3.742 40.712 1.00 31.73 282 GLY A CA 1
ATOM 2245 C C . GLY A 1 282 ? -26.420 -4.675 41.561 1.00 31.73 282 GLY A C 1
ATOM 2246 O O . GLY A 1 282 ? -25.351 -5.092 41.102 1.00 31.73 282 GLY A O 1
ATOM 2247 N N . PRO A 1 283 ? -26.825 -4.989 42.804 1.00 26.25 283 PRO A N 1
ATOM 2248 C CA . PRO A 1 283 ? -26.036 -5.811 43.705 1.00 26.25 283 PRO A CA 1
ATOM 2249 C C . PRO A 1 283 ? -26.196 -7.279 43.303 1.00 26.25 283 PRO A C 1
ATOM 2251 O O . PRO A 1 283 ? -27.254 -7.874 43.484 1.00 26.25 283 PRO A O 1
ATOM 2254 N N . LEU A 1 284 ? -25.142 -7.883 42.760 1.00 30.02 284 LEU A N 1
ATOM 2255 C CA . LEU A 1 284 ? -25.033 -9.336 42.682 1.00 30.02 284 LEU A CA 1
ATOM 2256 C C . LEU A 1 284 ? -23.753 -9.772 43.398 1.00 30.02 284 LEU A C 1
ATOM 2258 O O . LEU A 1 284 ? -22.697 -9.174 43.173 1.00 30.02 284 LEU A O 1
ATOM 2262 N N . PRO A 1 285 ? -23.831 -10.784 44.279 1.00 26.75 285 PRO A N 1
ATOM 2263 C CA . PRO A 1 285 ? -22.692 -11.216 45.063 1.00 26.75 285 PRO A CA 1
ATOM 2264 C C . PRO A 1 285 ? -21.618 -11.822 44.159 1.00 26.75 285 PRO A C 1
ATOM 2266 O O . PRO A 1 285 ? -21.874 -12.678 43.308 1.00 26.75 285 PRO A O 1
ATOM 2269 N N . PHE A 1 286 ? -20.392 -11.369 44.391 1.00 33.78 286 PHE A N 1
ATOM 2270 C CA . PHE A 1 286 ? -19.166 -11.948 43.873 1.00 33.78 286 PHE A CA 1
ATOM 2271 C C . PHE A 1 286 ? -19.100 -13.442 44.227 1.00 33.78 286 PHE A C 1
ATOM 2273 O O . PHE A 1 286 ? -19.128 -13.808 45.401 1.00 33.78 286 PHE A O 1
ATOM 2280 N N . LYS A 1 287 ? -18.986 -14.313 43.219 1.00 25.61 287 LYS A N 1
ATOM 2281 C CA . LYS A 1 287 ? -18.525 -15.691 43.420 1.00 25.61 287 LYS A CA 1
ATOM 2282 C C . LYS A 1 287 ? -17.079 -15.787 42.931 1.00 25.61 287 LYS A C 1
ATOM 2284 O O . LYS A 1 287 ? -16.870 -15.846 41.717 1.00 25.61 287 LYS A O 1
ATOM 2289 N N . PRO A 1 288 ? -16.078 -15.801 43.831 1.00 26.56 288 PRO A N 1
ATOM 2290 C CA . PRO A 1 288 ? -14.719 -16.121 43.434 1.00 26.56 288 PRO A CA 1
ATOM 2291 C C . PRO A 1 288 ? -14.727 -17.546 42.887 1.00 26.56 288 PRO A C 1
ATOM 2293 O O . PRO A 1 288 ? -15.155 -18.480 43.564 1.00 26.56 288 PRO A O 1
ATOM 2296 N N . THR A 1 289 ? -14.278 -17.726 41.649 1.00 26.98 289 THR A N 1
ATOM 2297 C CA . THR A 1 289 ? -13.971 -19.077 41.175 1.00 26.98 289 THR A CA 1
ATOM 2298 C C . THR A 1 289 ? -12.596 -19.423 41.745 1.00 26.98 289 THR A C 1
ATOM 2300 O O . THR A 1 289 ? -11.654 -18.669 41.492 1.00 26.98 289 THR A O 1
ATOM 2303 N N . PRO A 1 290 ? -12.444 -20.493 42.545 1.00 26.47 290 PRO A N 1
ATOM 2304 C CA . PRO A 1 290 ? -11.154 -20.823 43.130 1.00 26.47 290 PRO A CA 1
ATOM 2305 C C . PRO A 1 290 ? -10.143 -21.111 42.018 1.00 26.47 290 PRO A C 1
ATOM 2307 O O . PRO A 1 290 ? -10.423 -21.867 41.083 1.00 26.47 290 PRO A O 1
ATOM 2310 N N . GLN A 1 291 ? -8.957 -20.511 42.135 1.00 29.67 291 GLN A N 1
ATOM 2311 C CA . GLN A 1 291 ? -7.801 -20.826 41.305 1.00 29.67 291 GLN A CA 1
ATOM 2312 C C . GLN A 1 291 ? -7.413 -22.292 41.532 1.00 29.67 291 GLN A C 1
ATOM 2314 O O . GLN A 1 291 ? -6.618 -22.621 42.408 1.00 29.67 291 GLN A O 1
ATOM 2319 N N . ARG A 1 292 ? -7.957 -23.207 40.726 1.00 25.66 292 ARG A N 1
ATOM 2320 C CA . ARG A 1 292 ? -7.316 -24.507 40.539 1.00 25.66 292 ARG A CA 1
ATOM 2321 C C . ARG A 1 292 ? -6.141 -24.301 39.599 1.00 25.66 292 ARG A C 1
ATOM 2323 O O . ARG A 1 292 ? -6.319 -24.065 38.405 1.00 25.66 292 ARG A O 1
ATOM 2330 N N . LEU A 1 293 ? -4.944 -24.428 40.162 1.00 30.45 293 LEU A N 1
ATOM 2331 C CA . LEU A 1 293 ? -3.676 -24.548 39.455 1.00 30.45 293 LEU A CA 1
ATOM 2332 C C . LEU A 1 293 ? -3.706 -25.824 38.589 1.00 30.45 293 LEU A C 1
ATOM 2334 O O . LEU A 1 293 ? -3.191 -26.874 38.957 1.00 30.45 293 LEU A O 1
ATOM 2338 N N . CYS A 1 294 ? -4.383 -25.779 37.442 1.00 26.59 294 CYS A N 1
ATOM 2339 C CA . CYS A 1 294 ? -4.462 -26.907 36.523 1.00 26.59 294 CYS A CA 1
ATOM 2340 C C . CYS A 1 294 ? -3.440 -26.700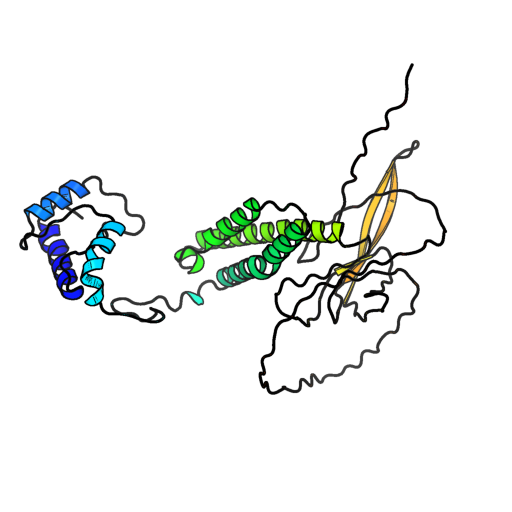 35.402 1.00 26.59 294 CYS A C 1
ATOM 2342 O O . CYS A 1 294 ? -3.750 -26.207 34.317 1.00 26.59 294 CYS A O 1
ATOM 2344 N N . ARG A 1 295 ? -2.187 -27.093 35.671 1.00 26.75 295 ARG A N 1
ATOM 2345 C CA . ARG A 1 295 ? -1.171 -27.338 34.637 1.00 26.75 295 ARG A CA 1
ATOM 2346 C C . ARG A 1 295 ? -1.621 -28.524 33.776 1.00 26.75 295 ARG A C 1
ATOM 2348 O O . ARG A 1 295 ? -1.180 -29.644 33.993 1.00 26.75 295 ARG A O 1
ATOM 2355 N N . ARG A 1 296 ? -2.536 -28.308 32.827 1.00 25.39 296 ARG A N 1
ATOM 2356 C CA . ARG A 1 296 ? -2.817 -29.238 31.716 1.00 25.39 296 ARG A CA 1
ATOM 2357 C C . ARG A 1 296 ? -3.639 -28.533 30.638 1.00 25.39 296 ARG A C 1
ATOM 2359 O O . ARG A 1 296 ? -4.866 -28.560 30.639 1.00 25.39 296 ARG A O 1
ATOM 2366 N N . ALA A 1 297 ? -2.952 -27.937 29.667 1.00 27.44 297 ALA A N 1
ATOM 2367 C CA . ALA A 1 297 ? -3.574 -27.537 28.411 1.00 27.44 297 ALA A CA 1
ATOM 2368 C C . ALA A 1 297 ? -3.885 -28.796 27.581 1.00 27.44 297 ALA A C 1
ATOM 2370 O O . ALA A 1 297 ? -3.112 -29.197 26.717 1.00 27.44 297 ALA A O 1
ATOM 2371 N N . ARG A 1 298 ? -5.021 -29.453 27.838 1.00 25.09 298 ARG A N 1
ATOM 2372 C CA . ARG A 1 298 ? -5.564 -30.462 26.915 1.00 25.09 298 ARG A CA 1
ATOM 2373 C C . ARG A 1 298 ? -6.323 -29.749 25.796 1.00 25.09 298 ARG A C 1
ATOM 2375 O O . ARG A 1 298 ? -7.538 -29.596 25.863 1.00 25.09 298 ARG A O 1
ATOM 2382 N N . LYS A 1 299 ? -5.617 -29.327 24.744 1.00 26.47 299 LYS A N 1
ATOM 2383 C CA . LYS A 1 299 ? -6.250 -29.088 23.439 1.00 26.47 299 LYS A CA 1
ATOM 2384 C C . LYS A 1 299 ? -6.260 -30.416 22.682 1.00 26.47 299 LYS A C 1
ATOM 2386 O O . LYS A 1 299 ? -5.210 -30.894 22.270 1.00 26.47 299 LYS A O 1
ATOM 2391 N N . ARG A 1 300 ? -7.434 -31.037 22.528 1.00 24.20 300 ARG A N 1
ATOM 2392 C CA . ARG A 1 300 ? -7.620 -32.125 21.553 1.00 24.20 300 ARG A CA 1
ATOM 2393 C C . ARG A 1 300 ? -7.519 -31.516 20.143 1.00 24.20 300 ARG A C 1
ATOM 2395 O O . ARG A 1 300 ? -8.225 -30.538 19.896 1.00 24.20 300 ARG A O 1
ATOM 2402 N N . PRO A 1 301 ? -6.690 -32.043 19.227 1.00 25.75 301 PRO A N 1
ATOM 2403 C CA . PRO A 1 301 ? -6.710 -31.607 17.836 1.00 25.75 301 PRO A CA 1
ATOM 2404 C C . PRO A 1 301 ? -7.942 -32.213 17.150 1.00 25.75 301 PRO A C 1
ATOM 2406 O O . PRO A 1 301 ? -8.136 -33.428 17.167 1.00 25.75 301 PRO A O 1
ATOM 2409 N N . ALA A 1 302 ? -8.805 -31.374 16.577 1.00 23.72 302 ALA A N 1
ATOM 2410 C CA . ALA A 1 302 ? -9.944 -31.825 15.783 1.00 23.72 302 ALA A CA 1
ATOM 2411 C C . ALA A 1 302 ? -9.552 -31.871 14.299 1.00 23.72 302 ALA A C 1
ATOM 2413 O O . ALA A 1 302 ? -9.109 -30.869 13.738 1.00 23.72 302 ALA A O 1
ATOM 2414 N N . ARG A 1 303 ? -9.724 -33.046 13.680 1.00 21.39 303 ARG A N 1
ATOM 2415 C CA . ARG A 1 303 ? -9.627 -33.266 12.230 1.00 21.39 303 ARG A CA 1
ATOM 2416 C C . ARG A 1 303 ? -10.701 -32.441 11.513 1.00 21.39 303 ARG A C 1
ATOM 2418 O O . ARG A 1 303 ? -11.880 -32.559 11.842 1.00 21.39 303 ARG A O 1
ATOM 2425 N N . LEU A 1 304 ? -10.302 -31.638 10.527 1.00 20.84 304 LEU A N 1
ATOM 2426 C CA . LEU A 1 304 ? -11.221 -30.915 9.647 1.00 20.84 304 LEU A CA 1
ATOM 2427 C C . LEU A 1 304 ? -11.775 -31.845 8.555 1.00 20.84 304 LEU A C 1
ATOM 2429 O O . LEU A 1 304 ? -11.013 -32.465 7.818 1.00 20.84 304 LEU A O 1
ATOM 2433 N N . LYS A 1 305 ? -13.102 -31.869 8.400 1.00 18.83 305 LYS A N 1
ATOM 2434 C CA . LYS A 1 305 ? -13.779 -32.168 7.129 1.00 18.83 305 LYS A CA 1
ATOM 2435 C C . LYS A 1 305 ? -14.674 -30.976 6.788 1.00 18.83 305 LYS A C 1
ATOM 2437 O O . LYS A 1 305 ? -15.546 -30.617 7.575 1.00 18.83 305 LYS A O 1
ATOM 2442 N N . MET A 1 306 ? -14.424 -30.352 5.638 1.00 21.94 306 MET A N 1
ATOM 2443 C CA . MET A 1 306 ? -15.244 -29.276 5.075 1.00 21.94 306 MET A CA 1
ATOM 2444 C C . MET A 1 306 ? -16.538 -29.844 4.484 1.00 21.94 306 MET A C 1
ATOM 2446 O O . MET A 1 306 ? -16.499 -30.820 3.740 1.00 21.94 306 MET A O 1
ATOM 2450 N N . LYS A 1 307 ? -17.667 -29.184 4.759 1.00 19.61 307 LYS A N 1
ATOM 2451 C CA . LYS A 1 307 ? -18.851 -29.188 3.892 1.00 19.61 307 LYS A CA 1
ATOM 2452 C C . LYS A 1 307 ? -19.432 -27.774 3.831 1.00 19.61 307 LYS A C 1
ATOM 2454 O O . LYS A 1 307 ? -19.543 -27.102 4.854 1.00 19.61 307 LYS A O 1
ATOM 2459 N N . SER A 1 308 ? -19.741 -27.341 2.615 1.00 26.98 308 SER A N 1
ATOM 2460 C CA . SER A 1 308 ? -20.356 -26.068 2.238 1.00 26.98 308 SER A CA 1
ATOM 2461 C C . SER A 1 308 ? -21.879 -26.146 2.318 1.00 26.98 308 SER A C 1
ATOM 2463 O O . SER A 1 308 ? -22.431 -27.129 1.848 1.00 26.98 308 SER A O 1
ATOM 2465 N N . VAL A 1 309 ? -22.531 -25.106 2.854 1.00 22.83 309 VAL A N 1
ATOM 2466 C CA . VAL A 1 309 ? -23.912 -24.621 2.584 1.00 22.83 309 VAL A CA 1
ATOM 2467 C C . VAL A 1 309 ? -23.972 -23.242 3.277 1.00 22.83 309 VAL A C 1
ATOM 2469 O O . VAL A 1 309 ? -23.449 -23.127 4.382 1.00 22.83 309 VAL A O 1
ATOM 2472 N N . GLY A 1 310 ? -24.482 -22.110 2.800 1.00 21.70 310 GLY A N 1
ATOM 2473 C CA . GLY A 1 310 ? -25.450 -21.700 1.783 1.00 21.70 310 GLY A CA 1
ATOM 2474 C C . GLY A 1 310 ? -26.142 -20.461 2.392 1.00 21.70 310 GLY A C 1
ATOM 2475 O O . GLY A 1 310 ? -26.399 -20.435 3.596 1.00 21.70 310 GLY A O 1
ATOM 2476 N N . TRP A 1 311 ? -26.312 -19.387 1.621 1.00 21.16 311 TRP A N 1
ATOM 2477 C CA . TRP A 1 311 ? -26.810 -18.082 2.087 1.00 21.16 311 TRP A CA 1
ATOM 2478 C C . TRP A 1 311 ? -28.324 -18.071 2.327 1.00 21.16 311 TRP A C 1
ATOM 2480 O O . TRP A 1 311 ? -29.058 -18.644 1.533 1.00 21.16 311 TRP A O 1
ATOM 2490 N N . GLN A 1 312 ? -28.777 -17.311 3.331 1.00 21.22 312 GLN A N 1
ATOM 2491 C CA . GLN A 1 312 ? -30.064 -16.601 3.327 1.00 21.22 312 GLN A CA 1
ATOM 2492 C C . GLN A 1 312 ? -30.045 -15.502 4.404 1.00 21.22 312 GLN A C 1
ATOM 2494 O O . GLN A 1 312 ? -29.731 -15.754 5.568 1.00 21.22 312 GLN A O 1
ATOM 2499 N N . SER A 1 313 ? -30.354 -14.268 4.006 1.00 22.03 313 SER A N 1
ATOM 2500 C CA . SER A 1 313 ? -30.477 -13.106 4.888 1.00 22.03 313 SER A CA 1
ATOM 2501 C C . SER A 1 313 ? -31.862 -12.489 4.730 1.00 22.03 313 SER A C 1
ATOM 2503 O O . SER A 1 313 ? -32.193 -12.000 3.653 1.00 22.03 313 SER A O 1
ATOM 2505 N N . THR A 1 314 ? -32.631 -12.447 5.813 1.00 19.64 314 THR A N 1
ATOM 2506 C CA . THR A 1 314 ? -33.834 -11.614 5.941 1.00 19.64 314 THR A CA 1
ATOM 2507 C C . THR A 1 314 ? -33.730 -10.773 7.218 1.00 19.64 314 THR A C 1
ATOM 2509 O O . THR A 1 314 ? -33.279 -11.282 8.251 1.00 19.64 314 THR A O 1
ATOM 2512 N N . PRO A 1 315 ? -34.092 -9.476 7.183 1.00 22.98 315 PRO A N 1
ATOM 2513 C CA . PRO A 1 315 ? -33.994 -8.601 8.342 1.00 22.98 315 PRO A CA 1
ATOM 2514 C C . PRO A 1 315 ? -35.232 -8.754 9.235 1.00 22.98 315 PRO A C 1
ATOM 2516 O O . PRO A 1 315 ? -36.361 -8.595 8.782 1.00 22.98 315 PRO A O 1
ATOM 2519 N N . VAL A 1 316 ? -35.019 -9.014 10.526 1.00 20.55 316 VAL A N 1
ATOM 2520 C CA . VAL A 1 316 ? -36.081 -8.980 11.542 1.00 20.55 316 VAL A CA 1
ATOM 2521 C C . VAL A 1 316 ? -35.969 -7.674 12.322 1.00 20.55 316 VAL A C 1
ATOM 2523 O O . VAL A 1 316 ? -34.969 -7.417 12.995 1.00 20.55 316 VAL A O 1
ATOM 2526 N N . ARG A 1 317 ? -37.009 -6.845 12.210 1.00 20.52 317 ARG A N 1
ATOM 2527 C CA . ARG A 1 317 ? -37.221 -5.613 12.977 1.00 20.52 317 ARG A CA 1
ATOM 2528 C C . ARG A 1 317 ? -37.909 -5.994 14.289 1.00 20.52 317 ARG A C 1
ATOM 2530 O O . ARG A 1 317 ? -38.969 -6.606 14.246 1.00 20.52 317 ARG A O 1
ATOM 2537 N N . LEU A 1 318 ? -37.349 -5.622 15.439 1.00 19.78 318 LEU A N 1
ATOM 2538 C CA . LEU A 1 318 ? -38.035 -5.758 16.728 1.00 19.78 318 LEU A CA 1
ATOM 2539 C C . LEU A 1 318 ? -37.946 -4.445 17.511 1.00 19.78 318 LEU A C 1
ATOM 2541 O O . LEU A 1 318 ? -36.857 -3.973 17.828 1.00 19.78 318 LEU A O 1
ATOM 2545 N N . ARG A 1 319 ? -39.127 -3.864 17.766 1.00 19.50 319 ARG A N 1
ATOM 2546 C CA . ARG A 1 319 ? -39.388 -2.780 18.726 1.00 19.50 319 ARG A CA 1
ATOM 2547 C C . ARG A 1 319 ? -39.356 -3.355 20.135 1.00 19.50 319 ARG A C 1
ATOM 2549 O O . ARG A 1 319 ? -39.958 -4.406 20.320 1.00 19.50 319 ARG A O 1
ATOM 2556 N N . PHE A 1 320 ? -38.831 -2.614 21.112 1.00 21.72 320 PHE A N 1
ATOM 2557 C CA . PHE A 1 320 ? -39.250 -2.790 22.504 1.00 21.72 320 PHE A CA 1
ATOM 2558 C C . PHE A 1 320 ? -39.355 -1.470 23.269 1.00 21.72 320 PHE A C 1
ATOM 2560 O O . PHE A 1 320 ? -38.520 -0.577 23.155 1.00 21.72 320 PHE A O 1
ATOM 2567 N N . THR A 1 321 ? -40.457 -1.412 24.009 1.00 22.38 321 THR A N 1
ATOM 2568 C CA . THR A 1 321 ? -40.949 -0.423 24.966 1.00 22.38 321 THR A CA 1
ATOM 2569 C C . THR A 1 321 ? -40.329 -0.690 26.338 1.00 22.38 321 THR A C 1
ATOM 2571 O O . THR A 1 321 ? -40.188 -1.856 26.705 1.00 22.38 321 THR A O 1
ATOM 2574 N N . ILE A 1 322 ? -40.040 0.346 27.133 1.00 21.98 322 ILE A N 1
ATOM 2575 C CA . ILE A 1 322 ? -39.761 0.182 28.570 1.00 21.98 322 ILE A CA 1
ATOM 2576 C C . ILE A 1 322 ? -40.575 1.203 29.367 1.00 21.98 322 ILE A C 1
ATOM 2578 O O . ILE A 1 322 ? -40.511 2.406 29.123 1.00 21.98 322 ILE A O 1
ATOM 2582 N N . SER A 1 323 ? -41.370 0.666 30.295 1.00 19.67 323 SER A N 1
ATOM 2583 C CA . SER A 1 323 ? -42.176 1.375 31.282 1.00 19.67 323 SER A CA 1
ATOM 2584 C C . SER A 1 323 ? -41.303 2.000 32.366 1.00 19.67 323 SER A C 1
ATOM 2586 O O . SER A 1 323 ? -40.382 1.360 32.874 1.00 19.67 323 SER A O 1
ATOM 2588 N N . ALA A 1 324 ? -41.648 3.220 32.764 1.00 22.14 324 ALA A N 1
ATOM 2589 C CA . ALA A 1 324 ? -41.064 3.892 33.912 1.00 22.14 324 ALA A CA 1
ATOM 2590 C C . ALA A 1 324 ? -41.619 3.333 35.232 1.00 22.14 324 ALA A C 1
ATOM 2592 O O . ALA A 1 324 ? -42.822 3.115 35.362 1.00 22.14 324 ALA A O 1
ATOM 2593 N N . THR A 1 325 ? -40.759 3.231 36.242 1.00 21.89 325 THR A N 1
ATOM 2594 C CA . THR A 1 325 ? -41.158 3.376 37.646 1.00 21.89 325 THR A CA 1
ATOM 2595 C C . THR A 1 325 ? -40.278 4.440 38.283 1.00 21.89 325 THR A C 1
ATOM 2597 O O . THR A 1 325 ? -39.056 4.419 38.149 1.00 21.89 325 THR A O 1
ATOM 2600 N N . ALA A 1 326 ? -40.950 5.410 38.895 1.00 24.20 326 ALA A N 1
ATOM 2601 C CA . ALA A 1 326 ? -40.423 6.669 39.389 1.00 24.20 326 ALA A CA 1
ATOM 2602 C C . ALA A 1 326 ? -39.480 6.517 40.591 1.00 24.20 326 ALA A C 1
ATOM 2604 O O . ALA A 1 326 ? -39.668 5.648 41.440 1.00 24.20 326 ALA A O 1
ATOM 2605 N N . GLY A 1 327 ? -38.524 7.445 40.693 1.00 22.25 327 GLY A N 1
ATOM 2606 C CA . GLY A 1 327 ? -37.750 7.678 41.908 1.00 22.25 327 GLY A CA 1
ATOM 2607 C C . GLY A 1 327 ? -36.444 8.434 41.661 1.00 22.25 327 GLY A C 1
ATOM 2608 O O . GLY A 1 327 ? -35.407 7.801 41.514 1.00 22.25 327 GLY A O 1
ATOM 2609 N N . ALA A 1 328 ? -36.527 9.771 41.698 1.00 22.84 328 ALA A N 1
ATOM 2610 C CA . ALA A 1 328 ? -35.460 10.779 41.861 1.00 22.84 328 ALA A CA 1
ATOM 2611 C C . ALA A 1 328 ? -35.136 11.683 40.648 1.00 22.84 328 ALA A C 1
ATOM 2613 O O . ALA A 1 328 ? -35.001 11.259 39.505 1.00 22.84 328 ALA A O 1
ATOM 2614 N N . SER A 1 329 ? -35.050 12.973 40.973 1.00 23.33 329 SER A N 1
ATOM 2615 C CA . SER A 1 329 ? -35.144 14.176 40.140 1.00 23.33 329 SER A CA 1
ATOM 2616 C C . SER A 1 329 ? -33.895 14.488 39.282 1.00 23.33 329 SER A C 1
ATOM 2618 O O . SER A 1 329 ? -32.809 13.978 39.558 1.00 23.33 329 SER A O 1
ATOM 2620 N N . PRO A 1 330 ? -34.018 15.355 38.253 1.00 32.47 330 PRO A N 1
ATOM 2621 C CA . PRO A 1 330 ? -33.050 15.511 37.167 1.00 32.47 330 PRO A CA 1
ATOM 2622 C C . PRO A 1 330 ? -31.979 16.577 37.462 1.00 32.47 330 PRO A C 1
ATOM 2624 O O . PRO A 1 330 ? -32.293 17.654 37.963 1.00 32.47 330 PRO A O 1
ATOM 2627 N N . GLY A 1 331 ? -30.715 16.341 37.086 1.00 22.38 331 GLY A N 1
ATOM 2628 C CA . GLY A 1 331 ? -29.700 17.398 37.176 1.00 22.38 331 GLY A CA 1
ATOM 2629 C C . GLY A 1 331 ? -28.266 17.034 36.773 1.00 22.38 331 GLY A C 1
ATOM 2630 O O . GLY A 1 331 ? -27.626 16.192 37.388 1.00 22.38 331 GLY A O 1
ATOM 2631 N N . CYS A 1 332 ? -27.744 17.802 35.810 1.00 19.81 332 CYS A N 1
ATOM 2632 C CA . CYS A 1 332 ? -26.328 18.090 35.525 1.00 19.81 332 CYS A CA 1
ATOM 2633 C C . CYS A 1 332 ? -25.439 17.063 34.789 1.00 19.81 332 CYS A C 1
ATOM 2635 O O . CYS A 1 332 ? -24.825 16.158 35.347 1.00 19.81 332 CYS A O 1
ATOM 2637 N N . LEU A 1 333 ? -25.250 17.373 33.499 1.00 24.89 333 LEU A N 1
ATOM 2638 C CA . LEU A 1 333 ? -24.138 16.962 32.644 1.00 24.89 333 LEU A CA 1
ATOM 2639 C C . LEU A 1 333 ? -22.794 17.531 33.131 1.00 24.89 333 LEU A C 1
ATOM 2641 O O . LEU A 1 333 ? -22.711 18.727 33.387 1.00 24.89 333 LEU A O 1
ATOM 2645 N N . ALA A 1 334 ? -21.720 16.738 33.057 1.00 21.61 334 ALA A N 1
ATOM 2646 C CA . ALA A 1 334 ? -20.418 17.155 32.520 1.00 21.61 334 ALA A CA 1
ATOM 2647 C C . ALA A 1 334 ? -19.453 15.960 32.463 1.00 21.61 334 ALA A C 1
ATOM 2649 O O . ALA A 1 334 ? -19.270 15.201 33.405 1.00 21.61 334 ALA A O 1
ATOM 2650 N N . SER A 1 335 ? -18.820 15.817 31.313 1.00 23.06 335 SER A N 1
ATOM 2651 C CA . SER A 1 335 ? -17.959 14.724 30.874 1.00 23.06 335 SER A CA 1
ATOM 2652 C C . SER A 1 335 ? -16.464 14.982 31.288 1.00 23.06 335 SER A C 1
ATOM 2654 O O . SER A 1 335 ? -16.232 15.985 31.949 1.00 23.06 335 SER A O 1
ATOM 2656 N N . LYS A 1 336 ? -15.404 14.230 30.907 1.00 24.78 336 LYS A N 1
ATOM 2657 C CA . LYS A 1 336 ? -13.986 14.728 30.712 1.00 24.78 336 LYS A CA 1
ATOM 2658 C C . LYS A 1 336 ? -12.988 13.600 30.379 1.00 24.78 336 LYS A C 1
ATOM 2660 O O . LYS A 1 336 ? -13.230 12.451 30.704 1.00 24.78 336 LYS A O 1
ATOM 2665 N N . THR A 1 337 ? -11.917 13.993 29.685 1.00 21.50 337 THR A N 1
ATOM 2666 C CA . THR A 1 337 ? -10.973 13.231 28.842 1.00 21.50 337 THR A CA 1
ATOM 2667 C C . THR A 1 337 ? -9.621 12.997 29.539 1.00 21.50 337 THR A C 1
ATOM 2669 O O . THR A 1 337 ? -9.120 13.934 30.154 1.00 21.50 337 THR A O 1
ATOM 2672 N N . VAL A 1 338 ? -8.987 11.823 29.369 1.00 21.00 338 VAL A N 1
ATOM 2673 C CA . VAL A 1 338 ? -7.556 11.547 29.673 1.00 21.00 338 VAL A CA 1
ATOM 2674 C C . VAL A 1 338 ? -6.974 10.612 28.589 1.00 21.00 338 VAL A C 1
ATOM 2676 O O . VAL A 1 338 ? -7.713 9.829 27.998 1.00 21.00 338 VAL A O 1
ATOM 2679 N N . ARG A 1 339 ? -5.680 10.760 28.264 1.00 19.00 339 ARG A N 1
ATOM 2680 C CA . ARG A 1 339 ? -4.973 10.222 27.077 1.00 19.00 339 ARG A CA 1
ATOM 2681 C C . ARG A 1 339 ? -4.063 9.012 27.408 1.00 19.00 339 ARG A C 1
ATOM 2683 O O . ARG A 1 339 ? -3.408 9.055 28.442 1.00 19.00 339 ARG A O 1
ATOM 2690 N N . MET A 1 340 ? -3.929 8.097 26.423 1.00 20.88 340 MET A N 1
ATOM 2691 C CA . MET A 1 340 ? -2.945 6.988 26.203 1.00 20.88 340 MET A CA 1
ATOM 2692 C C . MET A 1 340 ? -3.098 5.702 27.062 1.00 20.88 340 MET A C 1
ATOM 2694 O O . MET A 1 340 ? -3.560 5.838 28.191 1.00 20.88 340 MET A O 1
ATOM 2698 N N . PRO A 1 341 ? -2.672 4.476 26.637 1.00 24.80 341 PRO A N 1
ATOM 2699 C CA . PRO A 1 341 ? -2.244 3.937 25.327 1.00 24.80 341 PRO A CA 1
ATOM 2700 C C . PRO A 1 341 ? -3.145 2.772 24.793 1.00 24.80 341 PRO A C 1
ATOM 2702 O O . PRO A 1 341 ? -4.050 2.305 25.472 1.00 24.80 341 PRO A O 1
ATOM 2705 N N . GLU A 1 342 ? -2.907 2.342 23.546 1.00 24.73 342 GLU A N 1
ATOM 2706 C CA . GLU A 1 342 ? -3.413 1.132 22.847 1.00 24.73 342 GLU A CA 1
ATOM 2707 C C . GLU A 1 342 ? -4.902 0.716 23.010 1.00 24.73 342 GLU A C 1
ATOM 2709 O O . GLU A 1 342 ? -5.302 -0.069 23.865 1.00 24.73 342 GLU A O 1
ATOM 2714 N N . THR A 1 343 ? -5.717 1.134 22.030 1.00 28.66 343 THR A N 1
ATOM 2715 C CA . THR A 1 343 ? -6.997 0.509 21.614 1.00 28.66 343 THR A CA 1
ATOM 2716 C C . THR A 1 343 ? -8.086 0.304 22.670 1.00 28.66 343 THR A C 1
ATOM 2718 O O . THR A 1 343 ? -8.740 -0.731 22.693 1.00 28.66 343 THR A O 1
ATOM 2721 N N . VAL A 1 344 ? -8.412 1.338 23.442 1.00 25.78 344 VAL A N 1
ATOM 2722 C CA . VAL A 1 344 ? -9.788 1.573 23.914 1.00 25.78 344 VAL A CA 1
ATOM 2723 C C . VAL A 1 344 ? -9.990 3.083 23.993 1.00 25.78 344 VAL A C 1
ATOM 2725 O O . VAL A 1 344 ? -9.183 3.781 24.599 1.00 25.78 344 VAL A O 1
ATOM 2728 N N . THR A 1 345 ? -11.020 3.632 23.350 1.00 26.98 345 THR A N 1
ATOM 2729 C CA . THR A 1 345 ? -11.305 5.074 23.420 1.00 26.98 345 THR A CA 1
ATOM 2730 C C . THR A 1 345 ? -12.736 5.299 23.881 1.00 26.98 345 THR A C 1
ATOM 2732 O O . THR A 1 345 ? -13.691 4.920 23.211 1.00 26.98 345 THR A O 1
ATOM 2735 N N . THR A 1 346 ? -12.860 5.922 25.048 1.00 23.88 346 THR A N 1
ATOM 2736 C CA . THR A 1 346 ? -14.088 6.468 25.640 1.00 23.88 346 THR A CA 1
ATOM 2737 C C . THR A 1 346 ? -14.074 8.016 25.548 1.00 23.88 346 THR A C 1
ATOM 2739 O O . THR A 1 346 ? -13.013 8.596 25.321 1.00 23.88 346 THR A O 1
ATOM 2742 N N . PHE A 1 347 ? -15.235 8.685 25.739 1.00 29.28 347 PHE A N 1
ATOM 2743 C CA . PHE A 1 347 ? -15.476 10.153 25.967 1.00 29.28 347 PHE A CA 1
ATOM 2744 C C . PHE A 1 347 ? -15.745 11.104 24.758 1.00 29.28 347 PHE A C 1
ATOM 2746 O O . PHE A 1 347 ? -15.320 10.854 23.632 1.00 29.28 347 PHE A O 1
ATOM 2753 N N . ARG A 1 348 ? -16.343 12.322 24.853 1.00 22.78 348 ARG A N 1
ATOM 2754 C CA . ARG A 1 348 ? -17.466 12.991 25.592 1.00 22.78 348 ARG A CA 1
ATOM 2755 C C . ARG A 1 348 ? -18.523 13.455 24.522 1.00 22.78 348 ARG A C 1
ATOM 2757 O O . ARG A 1 348 ? -18.073 13.741 23.407 1.00 22.78 348 ARG A O 1
ATOM 2764 N N . PRO A 1 349 ? -19.826 13.681 24.807 1.00 24.02 349 PRO A N 1
ATOM 2765 C CA . PRO A 1 349 ? -20.765 14.385 23.902 1.00 24.02 349 PRO A CA 1
ATOM 2766 C C . PRO A 1 349 ? -20.771 15.926 24.092 1.00 24.02 349 PRO A C 1
ATOM 2768 O O . PRO A 1 349 ? -20.626 16.412 25.216 1.00 24.02 349 PRO A O 1
ATOM 2771 N N . CYS A 1 350 ? -20.942 16.693 23.002 1.00 22.59 350 CYS A N 1
ATOM 2772 C CA . CYS A 1 350 ? -21.290 18.128 23.018 1.00 22.59 350 CYS A CA 1
ATOM 2773 C C . CYS A 1 350 ? -22.820 18.286 22.994 1.00 22.59 350 CYS A C 1
ATOM 2775 O O . CYS A 1 350 ? -23.486 17.623 22.202 1.00 22.59 350 CYS A O 1
ATOM 2777 N N . ARG A 1 351 ? -23.379 19.160 23.843 1.00 25.38 351 ARG A N 1
ATOM 2778 C CA . ARG A 1 351 ? -24.818 19.483 23.856 1.00 25.38 351 ARG A CA 1
ATOM 2779 C C . ARG A 1 351 ? -25.213 20.250 22.586 1.00 25.38 351 ARG A C 1
ATOM 2781 O O . ARG A 1 351 ? -24.551 21.223 22.237 1.00 25.38 351 ARG A O 1
ATOM 2788 N N . ARG A 1 352 ? -26.331 19.857 21.962 1.00 25.92 352 ARG A N 1
ATOM 2789 C CA . ARG A 1 352 ? -27.124 20.719 21.068 1.00 25.92 352 ARG A CA 1
ATOM 2790 C C . ARG A 1 352 ? -27.750 21.845 21.900 1.00 25.92 352 ARG A C 1
ATOM 2792 O O . ARG A 1 352 ? -28.351 21.561 22.934 1.00 25.92 352 ARG A O 1
ATOM 2799 N N . MET A 1 353 ? -27.609 23.093 21.458 1.00 24.98 353 MET A N 1
ATOM 2800 C CA . MET A 1 353 ? -28.452 24.199 21.921 1.00 24.98 353 MET A CA 1
ATOM 2801 C C . MET A 1 353 ? -29.757 24.180 21.117 1.00 24.98 353 MET A C 1
ATOM 2803 O O . MET A 1 353 ? -29.708 24.122 19.890 1.00 24.98 353 MET A O 1
ATOM 2807 N N . ASN A 1 354 ? -30.902 24.199 21.800 1.00 29.23 354 ASN A N 1
ATOM 2808 C CA . ASN A 1 354 ? -32.194 24.479 21.171 1.00 29.23 354 ASN A CA 1
ATOM 2809 C C . ASN A 1 354 ? -32.376 26.004 21.058 1.00 29.23 354 ASN A C 1
ATOM 2811 O O . ASN A 1 354 ? -31.938 26.718 21.963 1.00 29.23 354 ASN A O 1
ATOM 2815 N N . PRO A 1 355 ? -33.020 26.508 19.992 1.00 28.67 355 PRO A N 1
ATOM 2816 C CA . PRO A 1 355 ? -33.379 27.918 19.884 1.00 28.67 355 PRO A CA 1
ATOM 2817 C C . PRO A 1 355 ? -34.511 28.272 20.874 1.00 28.67 355 PRO A C 1
ATOM 2819 O O . PRO A 1 355 ? -35.324 27.399 21.196 1.00 28.67 355 PRO A O 1
ATOM 2822 N N . PRO A 1 356 ? -34.577 29.518 21.381 1.00 31.59 356 PRO A N 1
ATOM 2823 C CA . PRO A 1 356 ? -35.639 29.944 22.285 1.00 31.59 356 PRO A CA 1
ATOM 2824 C C . PRO A 1 356 ? -36.986 30.078 21.559 1.00 31.59 356 PRO A C 1
ATOM 2826 O O . PRO A 1 356 ? -37.054 30.451 20.389 1.00 31.59 356 PRO A O 1
ATOM 2829 N N . ALA A 1 357 ? -38.049 29.746 22.291 1.00 33.88 357 ALA A N 1
ATOM 2830 C CA . ALA A 1 357 ? -39.438 29.819 21.864 1.00 33.88 357 ALA A CA 1
ATOM 2831 C C . ALA A 1 357 ? -39.877 31.267 21.593 1.00 33.88 357 ALA A C 1
ATOM 2833 O O . ALA A 1 357 ? -39.554 32.174 22.360 1.00 33.88 357 ALA A O 1
ATOM 2834 N N . ALA A 1 358 ? -40.645 31.458 20.519 1.00 32.78 358 ALA A N 1
ATOM 2835 C CA . ALA A 1 358 ? -41.339 32.702 20.223 1.00 32.78 358 ALA A CA 1
ATOM 2836 C C . ALA A 1 358 ? -42.449 32.932 21.262 1.00 32.78 358 ALA A C 1
ATOM 2838 O O . ALA A 1 358 ? -43.399 32.153 21.346 1.00 32.78 358 ALA A O 1
ATOM 2839 N N . GLY A 1 359 ? -42.292 33.982 22.067 1.00 30.48 359 GLY A N 1
ATOM 2840 C CA . GLY A 1 359 ? -43.334 34.541 22.919 1.00 30.48 359 GLY A CA 1
ATOM 2841 C C . GLY A 1 359 ? -44.073 35.651 22.176 1.00 30.48 359 GLY A C 1
ATOM 2842 O O . GLY A 1 359 ? -43.461 36.461 21.485 1.00 30.48 359 GLY A O 1
ATOM 2843 N N . THR A 1 360 ? -45.390 35.625 22.307 1.00 36.59 360 THR A N 1
ATOM 2844 C CA . THR A 1 360 ? -46.392 36.549 21.770 1.00 36.59 360 THR A CA 1
ATOM 2845 C C . THR A 1 360 ? -46.240 37.992 22.266 1.00 36.59 360 THR A C 1
ATOM 2847 O O . THR A 1 360 ? -45.798 38.221 23.389 1.00 36.59 360 THR A O 1
ATOM 2850 N N . SER A 1 361 ? -46.665 38.904 21.389 1.00 31.36 361 SER A N 1
ATOM 2851 C CA . SER A 1 361 ? -46.752 40.378 21.406 1.00 31.36 361 SER A CA 1
ATOM 2852 C C . SER A 1 361 ? -47.379 41.005 22.673 1.00 31.36 361 SER A C 1
ATOM 2854 O O . SER A 1 361 ? -47.940 40.274 23.494 1.00 31.36 361 SER A O 1
ATOM 2856 N N . PRO A 1 362 ? -47.307 42.341 22.865 1.00 36.53 362 PRO A N 1
ATOM 2857 C CA . PRO A 1 362 ? -47.909 43.348 21.965 1.00 36.53 362 PRO A CA 1
ATOM 2858 C C . PRO A 1 362 ? -46.955 44.019 20.980 1.00 36.53 362 PRO A C 1
ATOM 2860 O O . PRO A 1 362 ? -45.798 44.294 21.368 1.00 36.53 362 PRO A O 1
#

Organism: NCBI:txid69218

InterPro domains:
  IPR015341 Glycoside hydrolase family 38, central domain [PF09261] (95-184)
  IPR015341 Glycoside hydrolase family 38, central domain [SM00872] (93-171)
  IPR028995 Glycoside hydrolase families 57/38, central domain superfamily [SSF88688] (104-188)
  IPR037094 Glycoside hydrolase family 38, central domain superfamily [G3DSA:1.20.1270.50] (97-192)